Protein AF-A0A3M2QV61-F1 (afdb_monomer_lite)

Structure (mmCIF, N/CA/C/O backbone):
data_AF-A0A3M2QV61-F1
#
_entry.id   AF-A0A3M2QV61-F1
#
loop_
_atom_site.group_PDB
_atom_site.id
_atom_site.type_symbol
_atom_site.label_atom_id
_atom_site.label_alt_id
_atom_site.label_comp_id
_atom_site.label_asym_id
_atom_site.label_entity_id
_atom_site.label_seq_id
_atom_site.pdbx_PDB_ins_code
_atom_site.Cartn_x
_atom_site.Cartn_y
_atom_site.Cartn_z
_atom_site.occupancy
_atom_site.B_iso_or_equiv
_atom_site.auth_seq_id
_atom_site.auth_comp_id
_atom_site.auth_asym_id
_atom_site.auth_atom_id
_atom_site.pdbx_PDB_model_num
ATOM 1 N N . MET A 1 1 ? 3.742 6.154 -37.081 1.00 25.88 1 MET A N 1
ATOM 2 C CA . MET A 1 1 ? 2.339 5.690 -37.147 1.00 25.88 1 MET A CA 1
ATOM 3 C C . MET A 1 1 ? 2.359 4.174 -36.975 1.00 25.88 1 MET A C 1
ATOM 5 O O . MET A 1 1 ? 2.171 3.436 -37.928 1.00 25.88 1 MET A O 1
ATOM 9 N N . GLU A 1 2 ? 2.677 3.716 -35.765 1.00 21.50 2 GLU A N 1
ATOM 10 C CA . GLU A 1 2 ? 2.684 2.299 -35.387 1.00 21.50 2 GLU A CA 1
ATOM 11 C C . GLU A 1 2 ? 1.576 2.118 -34.354 1.00 21.50 2 GLU A C 1
ATOM 13 O O . GLU A 1 2 ? 1.603 2.711 -33.277 1.00 21.50 2 GLU A O 1
ATOM 18 N N . LYS A 1 3 ? 0.537 1.374 -34.736 1.00 20.25 3 LYS A N 1
ATOM 19 C CA . LYS A 1 3 ? -0.569 1.011 -33.854 1.00 20.25 3 LYS A CA 1
ATOM 20 C C . LYS A 1 3 ? -0.036 0.039 -32.800 1.00 20.25 3 LYS A C 1
ATOM 22 O O . LYS A 1 3 ? 0.156 -1.136 -33.098 1.00 20.25 3 LYS A O 1
ATOM 27 N N . MET A 1 4 ? 0.163 0.515 -31.572 1.00 21.67 4 MET A N 1
ATOM 28 C CA . MET A 1 4 ? 0.169 -0.353 -30.395 1.00 21.67 4 MET A CA 1
ATOM 29 C C . MET A 1 4 ? -1.221 -0.985 -30.297 1.00 21.67 4 MET A C 1
ATOM 31 O O . MET A 1 4 ? -2.203 -0.318 -29.979 1.00 21.67 4 MET A O 1
ATOM 35 N N . ILE A 1 5 ? -1.310 -2.267 -30.642 1.00 20.28 5 ILE A N 1
ATOM 36 C CA . ILE A 1 5 ? -2.493 -3.085 -30.402 1.00 20.28 5 ILE A CA 1
ATOM 37 C C . ILE A 1 5 ? -2.515 -3.373 -28.900 1.00 20.28 5 ILE A C 1
ATOM 39 O O . ILE A 1 5 ? -1.870 -4.296 -28.410 1.00 20.28 5 ILE A O 1
ATOM 43 N N . THR A 1 6 ? -3.236 -2.548 -28.151 1.00 24.30 6 THR A N 1
ATOM 44 C CA . THR A 1 6 ? -3.766 -2.915 -26.841 1.00 24.30 6 THR A CA 1
ATOM 45 C C . THR A 1 6 ? -4.882 -3.931 -27.071 1.00 24.30 6 THR A C 1
ATOM 47 O O . THR A 1 6 ? -6.055 -3.577 -27.170 1.00 24.30 6 THR A O 1
ATOM 50 N N . GLU A 1 7 ? -4.537 -5.218 -27.148 1.00 23.53 7 GLU A N 1
ATOM 51 C CA . GLU A 1 7 ? -5.506 -6.289 -26.894 1.00 23.53 7 GLU A CA 1
ATOM 52 C C . GLU A 1 7 ? -5.837 -6.290 -25.395 1.00 23.53 7 GLU A C 1
ATOM 54 O O . GLU A 1 7 ? -5.394 -7.106 -24.593 1.00 23.53 7 GLU A O 1
ATOM 59 N N . SER A 1 8 ? -6.646 -5.306 -25.011 1.00 31.12 8 SER A N 1
ATOM 60 C CA . SER A 1 8 ? -7.492 -5.342 -23.829 1.00 31.12 8 SER A CA 1
ATOM 61 C C . SER A 1 8 ? -8.568 -6.403 -24.081 1.00 31.12 8 SER A C 1
ATOM 63 O O . SER A 1 8 ? -9.721 -6.090 -24.382 1.00 31.12 8 SER A O 1
ATOM 65 N N . ALA A 1 9 ? -8.195 -7.679 -23.988 1.00 31.23 9 ALA A N 1
ATOM 66 C CA . ALA A 1 9 ? -9.166 -8.754 -23.895 1.00 31.23 9 ALA A CA 1
ATOM 67 C C . ALA A 1 9 ? -9.788 -8.695 -22.493 1.00 31.23 9 ALA A C 1
ATOM 69 O O . ALA A 1 9 ? -9.362 -9.382 -21.566 1.00 31.23 9 ALA A O 1
ATOM 70 N N . VAL A 1 10 ? -10.812 -7.851 -22.333 1.00 35.50 10 VAL A N 1
ATOM 71 C CA . VAL A 1 10 ? -11.826 -8.032 -21.289 1.00 35.50 10 VAL A CA 1
ATOM 72 C C . VAL A 1 10 ? -12.559 -9.318 -21.660 1.00 35.50 10 VAL A C 1
ATOM 74 O O . VAL A 1 10 ? -13.566 -9.309 -22.360 1.00 35.50 10 VAL A O 1
ATOM 77 N N . SER A 1 11 ? -11.956 -10.450 -21.310 1.00 36.09 11 SER A N 1
ATOM 78 C CA . SER A 1 11 ? -12.477 -11.759 -21.664 1.00 36.09 11 SER A CA 1
ATOM 79 C C . SER A 1 11 ? -13.635 -12.099 -20.736 1.00 36.09 11 SER A C 1
ATOM 81 O O . SER A 1 11 ? -13.452 -12.314 -19.542 1.00 36.09 11 SER A O 1
ATOM 83 N N . THR A 1 12 ? -14.832 -12.165 -21.311 1.00 32.16 12 THR A N 1
ATOM 84 C CA . THR A 1 12 ? -16.026 -12.796 -20.735 1.00 32.16 12 THR A CA 1
ATOM 85 C C . THR A 1 12 ? -16.026 -14.322 -20.932 1.00 32.16 12 THR A C 1
ATOM 87 O O . THR A 1 12 ? -17.052 -14.968 -20.728 1.00 32.16 12 THR A O 1
ATOM 90 N N . ALA A 1 13 ? -14.902 -14.925 -21.347 1.00 33.00 13 ALA A N 1
ATOM 91 C CA . ALA A 1 13 ? -14.829 -16.355 -21.640 1.00 33.00 13 ALA A CA 1
ATOM 92 C C . ALA A 1 13 ? -14.773 -17.213 -20.356 1.00 33.00 13 ALA A C 1
ATOM 94 O O . ALA A 1 13 ? -14.131 -16.816 -19.378 1.00 33.00 13 ALA A O 1
ATOM 95 N N . PRO A 1 14 ? -15.407 -18.404 -20.351 1.00 39.12 14 PRO A N 1
ATOM 96 C CA . PRO A 1 14 ? -15.456 -19.285 -19.188 1.00 39.12 14 PRO A CA 1
ATOM 97 C C . PRO A 1 14 ? -14.051 -19.700 -18.725 1.00 39.12 14 PRO A C 1
ATOM 99 O O . PRO A 1 14 ? -13.121 -19.839 -19.520 1.00 39.12 14 PRO A O 1
ATOM 102 N N . ALA A 1 15 ? -13.910 -19.940 -17.420 1.00 47.31 15 ALA A N 1
ATOM 103 C CA . ALA A 1 15 ? -12.661 -20.238 -16.707 1.00 47.31 15 ALA A CA 1
ATOM 104 C C . ALA A 1 15 ? -11.843 -21.449 -17.230 1.00 47.31 15 ALA A C 1
ATOM 106 O O . ALA A 1 15 ? -10.755 -21.711 -16.730 1.00 47.31 15 ALA A O 1
ATOM 107 N N . LEU A 1 16 ? -12.329 -22.173 -18.243 1.00 46.72 16 LEU A N 1
ATOM 108 C CA . LEU A 1 16 ? -11.758 -23.415 -18.781 1.00 46.72 16 LEU A CA 1
ATOM 109 C C . LEU A 1 16 ? -10.684 -23.224 -19.870 1.00 46.72 16 LEU A C 1
ATOM 111 O O . LEU A 1 16 ? -10.151 -24.209 -20.372 1.00 46.72 16 LEU A O 1
ATOM 115 N N . THR A 1 17 ? -10.351 -21.988 -20.252 1.00 60.00 17 THR A N 1
ATOM 116 C CA . THR A 1 17 ? -9.495 -21.729 -21.431 1.00 60.00 17 THR A CA 1
ATOM 117 C C . THR A 1 17 ? -8.019 -21.446 -21.140 1.00 60.00 17 THR A C 1
ATOM 119 O O . THR A 1 17 ? -7.253 -21.226 -22.080 1.00 60.00 17 THR A O 1
ATOM 122 N N . TRP A 1 18 ? -7.590 -21.437 -19.875 1.00 68.06 18 TRP A N 1
ATOM 123 C CA . TRP A 1 18 ? -6.264 -20.934 -19.491 1.00 68.06 18 TRP A CA 1
ATOM 124 C C . TRP A 1 18 ? -5.530 -21.896 -18.555 1.00 68.06 18 TRP A C 1
ATOM 126 O O . TRP A 1 18 ? -6.127 -22.439 -17.629 1.00 68.06 18 TRP A O 1
ATOM 136 N N . ARG A 1 19 ? -4.223 -22.082 -18.779 1.00 72.62 19 ARG A N 1
ATOM 137 C CA . ARG A 1 19 ? -3.336 -22.905 -17.940 1.00 72.62 19 ARG A CA 1
ATOM 138 C C . ARG A 1 19 ? -2.128 -22.095 -17.475 1.00 72.62 19 ARG A C 1
ATOM 140 O O . ARG A 1 19 ? -1.562 -21.328 -18.253 1.00 72.62 19 ARG A O 1
ATOM 147 N N . THR A 1 20 ? -1.696 -22.282 -16.232 1.00 68.50 20 THR A N 1
ATOM 148 C CA . THR A 1 20 ? -0.424 -21.730 -15.745 1.00 68.50 20 THR A CA 1
ATOM 149 C C . THR A 1 20 ? 0.767 -22.505 -16.326 1.00 68.50 20 THR A C 1
ATOM 151 O O . THR A 1 20 ? 0.642 -23.640 -16.796 1.00 68.50 20 THR A O 1
ATOM 154 N N . THR A 1 21 ? 1.930 -21.859 -16.353 1.00 66.31 21 THR A N 1
ATOM 155 C CA . THR A 1 21 ? 3.217 -22.458 -16.746 1.00 66.31 21 THR A CA 1
ATOM 156 C C . THR A 1 21 ? 4.205 -22.322 -15.600 1.00 66.31 21 THR A C 1
ATOM 158 O O . THR A 1 21 ? 4.003 -21.479 -14.735 1.00 66.31 21 THR A O 1
ATOM 161 N N . ASP A 1 22 ? 5.324 -23.039 -15.614 1.00 66.62 22 ASP A N 1
ATOM 162 C CA . ASP A 1 22 ? 6.356 -22.918 -14.563 1.00 66.62 22 ASP A CA 1
ATOM 163 C C . ASP A 1 22 ? 7.032 -21.531 -14.523 1.00 66.62 22 ASP A C 1
ATOM 165 O O . ASP A 1 22 ? 7.810 -21.229 -13.624 1.00 66.62 22 ASP A O 1
ATOM 169 N N . ARG A 1 23 ? 6.734 -20.668 -15.505 1.00 69.06 23 ARG A N 1
ATOM 170 C CA . ARG A 1 23 ? 7.231 -19.290 -15.615 1.00 69.06 23 ARG A CA 1
ATOM 171 C C . ARG A 1 23 ? 6.121 -18.242 -15.526 1.00 69.06 23 ARG A C 1
ATOM 173 O O . ARG A 1 23 ? 6.374 -17.091 -15.883 1.00 69.06 23 ARG A O 1
ATOM 180 N N . HIS A 1 24 ? 4.904 -18.628 -15.137 1.00 75.94 24 HIS A N 1
ATOM 181 C CA . HIS A 1 24 ? 3.821 -17.671 -14.911 1.00 75.94 24 HIS A CA 1
ATOM 182 C C . HIS A 1 24 ? 4.205 -16.695 -13.801 1.00 75.94 24 HIS A C 1
ATOM 184 O O . HIS A 1 24 ? 4.985 -17.066 -12.938 1.00 75.94 24 HIS A O 1
ATOM 190 N N . PHE A 1 25 ? 3.660 -15.482 -13.822 1.00 76.81 25 PHE A N 1
ATOM 191 C CA . PHE A 1 25 ? 3.812 -14.517 -12.734 1.00 76.81 25 PHE A CA 1
ATOM 192 C C . PHE A 1 25 ? 2.458 -13.914 -12.391 1.00 76.81 25 PHE A C 1
ATOM 194 O O . PHE A 1 25 ? 1.661 -13.638 -13.291 1.00 76.81 25 PHE A O 1
ATOM 201 N N . SER A 1 26 ? 2.192 -13.720 -11.099 1.00 82.06 26 SER A N 1
ATOM 202 C CA . SER A 1 26 ? 0.975 -13.059 -10.643 1.00 82.06 26 SER A CA 1
ATOM 203 C C . SER A 1 26 ? 1.290 -11.844 -9.781 1.00 82.06 26 SER A C 1
ATOM 205 O O . SER A 1 26 ? 2.086 -11.914 -8.847 1.00 82.06 26 SER A O 1
ATOM 207 N N . ALA A 1 27 ? 0.643 -10.724 -10.094 1.00 83.94 27 ALA A N 1
ATOM 208 C CA . ALA A 1 27 ? 0.739 -9.497 -9.319 1.00 83.94 27 ALA A CA 1
ATOM 209 C C . ALA A 1 27 ? -0.639 -8.895 -9.097 1.00 83.94 27 ALA A C 1
ATOM 211 O O . ALA A 1 27 ? -1.517 -8.933 -9.958 1.00 83.94 27 ALA A O 1
ATOM 212 N N . LYS A 1 28 ? -0.822 -8.274 -7.938 1.00 85.81 28 LYS A N 1
ATOM 213 C CA . LYS A 1 28 ? -1.969 -7.408 -7.707 1.00 85.81 28 LYS A CA 1
ATOM 214 C C . LYS A 1 28 ? -1.668 -6.029 -8.297 1.00 85.81 28 LYS A C 1
ATOM 216 O O . LYS A 1 28 ? -0.610 -5.466 -8.043 1.00 85.81 28 LYS A O 1
ATOM 221 N N . ILE A 1 29 ? -2.617 -5.473 -9.043 1.00 87.00 29 ILE A N 1
ATOM 222 C CA . ILE A 1 29 ? -2.516 -4.115 -9.583 1.00 87.00 29 ILE A CA 1
ATOM 223 C C . ILE A 1 29 ? -3.139 -3.155 -8.566 1.00 87.00 29 ILE A C 1
ATOM 225 O O . ILE A 1 29 ? -4.293 -3.334 -8.160 1.00 87.00 29 ILE A O 1
ATOM 229 N N . ALA A 1 30 ? -2.382 -2.139 -8.149 1.00 86.75 30 ALA A N 1
ATOM 230 C CA . ALA A 1 30 ? -2.899 -1.082 -7.289 1.00 86.75 30 ALA A CA 1
ATOM 231 C C . ALA A 1 30 ? -4.003 -0.301 -8.014 1.00 86.75 30 ALA A C 1
ATOM 233 O O . ALA A 1 30 ? -3.911 -0.003 -9.205 1.00 86.75 30 ALA A O 1
ATOM 234 N N . GLY A 1 31 ? -5.075 0.040 -7.304 1.00 84.56 31 GLY A N 1
ATOM 235 C CA . GLY A 1 31 ? -6.191 0.737 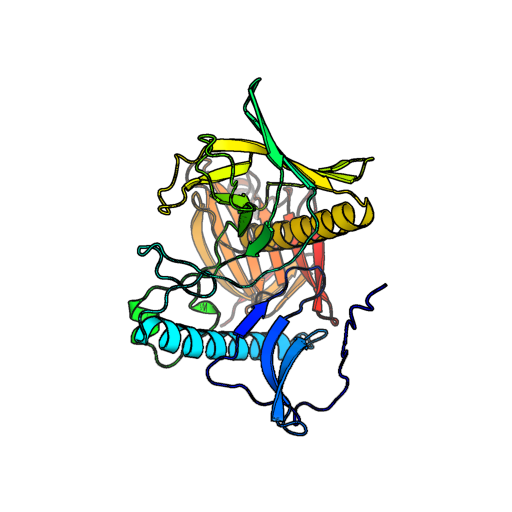-7.928 1.00 84.56 31 GLY A CA 1
ATOM 236 C C . GLY A 1 31 ? -7.435 0.784 -7.066 1.00 84.56 31 GLY A C 1
ATOM 237 O O . GLY A 1 31 ? -7.534 0.149 -6.017 1.00 84.56 31 GLY A O 1
ATOM 238 N N . LYS A 1 32 ? -8.422 1.556 -7.531 1.00 86.75 32 LYS A N 1
ATOM 239 C CA . LYS A 1 32 ? -9.730 1.625 -6.873 1.00 86.75 32 LYS A CA 1
ATOM 240 C C . LYS A 1 32 ? -10.473 0.291 -6.972 1.00 86.75 32 LYS A C 1
ATOM 242 O O . LYS A 1 32 ? -11.068 -0.135 -5.992 1.00 86.75 32 LYS A O 1
ATOM 247 N N . GLN A 1 33 ? -10.436 -0.358 -8.134 1.00 88.94 33 GLN A N 1
ATOM 248 C CA . GLN A 1 33 ? -11.024 -1.679 -8.341 1.00 88.94 33 GLN A CA 1
ATOM 249 C C . GLN A 1 33 ? -9.954 -2.760 -8.200 1.00 88.94 33 GLN A C 1
ATOM 251 O O . GLN A 1 33 ? -8.905 -2.681 -8.845 1.00 88.94 33 GLN A O 1
ATOM 256 N N . ARG A 1 34 ? -10.241 -3.793 -7.404 1.00 87.94 34 ARG A N 1
ATOM 257 C CA . ARG A 1 34 ? -9.373 -4.966 -7.267 1.00 87.94 34 ARG A CA 1
ATOM 258 C C . ARG A 1 34 ? -9.139 -5.625 -8.624 1.00 87.94 34 ARG A C 1
ATOM 260 O O . ARG A 1 34 ? -10.084 -5.995 -9.323 1.00 87.94 34 ARG A O 1
ATOM 267 N N . SER A 1 35 ? -7.863 -5.705 -8.988 1.00 88.19 35 SER A N 1
ATOM 268 C CA . SER A 1 35 ? -7.397 -6.198 -10.277 1.00 88.19 35 SER A CA 1
ATOM 269 C C . SER A 1 35 ? -6.100 -6.982 -10.091 1.00 88.19 35 SER A C 1
ATOM 271 O O . SER A 1 35 ? -5.271 -6.616 -9.254 1.00 88.19 35 SER A O 1
ATOM 273 N N . TRP A 1 36 ? -5.906 -8.026 -10.890 1.00 87.88 36 TRP A N 1
ATOM 274 C CA . TRP A 1 36 ? -4.714 -8.871 -10.843 1.00 87.88 36 TRP A CA 1
ATOM 275 C C . TRP A 1 36 ? -4.167 -9.085 -12.248 1.00 87.88 36 TRP A C 1
ATOM 277 O O . TRP A 1 36 ? -4.930 -9.291 -13.189 1.00 87.88 36 TRP A O 1
ATOM 287 N N . LEU A 1 37 ? -2.851 -9.022 -12.379 1.00 86.75 37 LEU A N 1
ATOM 288 C CA . LEU A 1 37 ? -2.100 -9.339 -13.580 1.00 86.75 37 LEU A CA 1
ATOM 289 C C . LEU A 1 37 ? -1.632 -10.790 -13.492 1.00 86.75 37 LEU A C 1
ATOM 291 O O . LEU A 1 37 ? -1.008 -11.166 -12.503 1.00 86.75 37 LEU A O 1
ATOM 295 N N . LEU A 1 38 ? -1.911 -11.575 -14.526 1.00 85.62 38 LEU A N 1
ATOM 296 C CA . LEU A 1 38 ? -1.398 -12.928 -14.710 1.00 85.62 38 LEU A CA 1
ATOM 297 C C . LEU A 1 38 ? -0.582 -12.953 -15.999 1.00 85.62 38 LEU A C 1
ATOM 299 O O . LEU A 1 38 ? -1.145 -12.919 -17.092 1.00 85.62 38 LEU A O 1
ATOM 303 N N . GLU A 1 39 ? 0.739 -12.987 -15.882 1.00 82.75 39 GLU A N 1
ATOM 304 C CA . GLU A 1 39 ? 1.651 -13.037 -17.022 1.00 82.75 39 GLU A CA 1
ATOM 305 C C . GLU A 1 39 ? 2.063 -14.469 -17.358 1.00 82.75 39 GLU A C 1
ATOM 307 O O . GLU A 1 39 ? 2.130 -15.339 -16.485 1.00 82.75 39 GLU A O 1
ATOM 312 N N . LYS A 1 40 ? 2.399 -14.698 -18.635 1.00 81.25 40 LYS A N 1
ATOM 313 C CA . LYS A 1 40 ? 2.901 -15.982 -19.161 1.00 81.25 40 LYS A CA 1
ATOM 314 C C . LYS A 1 40 ? 1.963 -17.162 -18.862 1.00 81.25 40 LYS A C 1
ATOM 316 O O . LYS A 1 40 ? 2.407 -18.301 -18.682 1.00 81.25 40 LYS A O 1
ATOM 321 N N . ILE A 1 41 ? 0.658 -16.898 -18.859 1.00 82.25 41 ILE A N 1
ATOM 322 C CA . ILE A 1 41 ? -0.368 -17.940 -18.834 1.00 82.25 41 ILE A CA 1
ATOM 323 C C . ILE A 1 41 ? -0.637 -18.421 -20.257 1.00 82.25 41 ILE A C 1
ATOM 325 O O . ILE A 1 41 ? -0.608 -17.637 -21.201 1.00 82.25 41 ILE A O 1
ATOM 329 N N . VAL A 1 42 ? -0.875 -19.713 -20.441 1.00 82.50 42 VAL A N 1
ATOM 330 C CA . VAL A 1 42 ? -1.086 -20.306 -21.763 1.00 82.50 42 VAL A CA 1
ATOM 331 C C . VAL A 1 42 ? -2.571 -20.373 -22.059 1.00 82.50 42 VAL A C 1
ATOM 333 O O . VAL A 1 42 ? -3.350 -20.933 -21.286 1.00 82.50 42 VAL A O 1
ATOM 336 N N . ASN A 1 43 ? -2.958 -19.826 -23.208 1.00 78.50 43 ASN A N 1
ATOM 337 C CA . ASN A 1 43 ? -4.266 -20.098 -23.781 1.00 78.50 43 ASN A CA 1
ATOM 338 C C . ASN A 1 43 ? -4.302 -21.557 -24.247 1.00 78.50 43 ASN A C 1
ATOM 340 O O . ASN A 1 43 ? -3.509 -21.947 -25.102 1.00 78.50 43 ASN A O 1
ATOM 344 N N . VAL A 1 44 ? -5.220 -22.359 -23.717 1.00 79.12 44 VAL A N 1
ATOM 345 C CA . VAL A 1 44 ? -5.333 -23.784 -24.061 1.00 79.12 44 VAL A CA 1
ATOM 346 C C . VAL A 1 44 ? -5.713 -23.983 -25.535 1.00 79.12 44 VAL A C 1
ATOM 348 O O . VAL A 1 44 ? -5.326 -24.980 -26.133 1.00 79.12 44 VAL A O 1
ATOM 351 N N . VAL A 1 45 ? -6.404 -23.016 -26.149 1.00 78.00 45 VAL A N 1
ATOM 352 C CA . VAL A 1 45 ? -6.801 -23.053 -27.566 1.00 78.00 45 VAL A CA 1
ATOM 353 C C . VAL A 1 45 ? -5.643 -22.675 -28.489 1.00 78.00 45 VAL A C 1
ATOM 355 O O . VAL A 1 45 ? -5.458 -23.314 -29.519 1.00 78.00 45 VAL A O 1
ATOM 358 N N . THR A 1 46 ? -4.853 -21.648 -28.153 1.00 79.69 46 THR A N 1
ATOM 359 C CA . THR A 1 46 ? -3.774 -21.172 -29.047 1.00 79.69 46 THR A CA 1
ATOM 360 C C . THR A 1 46 ? -2.398 -21.747 -28.717 1.00 79.69 46 THR A C 1
ATOM 362 O O . THR A 1 46 ? -1.475 -21.611 -29.518 1.00 79.69 46 THR A O 1
ATOM 365 N N . GLY A 1 47 ? -2.227 -22.344 -27.535 1.00 79.06 47 GLY A N 1
ATOM 366 C CA . GLY A 1 47 ? -0.948 -22.837 -27.021 1.00 79.06 47 GLY A CA 1
ATOM 367 C C . GLY A 1 47 ? 0.087 -21.741 -26.742 1.00 79.06 47 GLY A C 1
ATOM 368 O O . GLY A 1 47 ? 1.212 -22.051 -26.353 1.00 79.06 47 GLY A O 1
ATOM 369 N N . ARG A 1 48 ? -0.255 -20.459 -26.936 1.00 80.31 48 ARG A N 1
ATOM 370 C CA . ARG A 1 48 ? 0.680 -19.337 -26.790 1.00 80.31 48 ARG A CA 1
ATOM 371 C C . ARG A 1 48 ? 0.608 -18.730 -25.387 1.00 80.31 48 ARG A C 1
ATOM 373 O O . ARG A 1 48 ? -0.496 -18.594 -24.846 1.00 80.31 48 ARG A O 1
ATOM 380 N N . PRO A 1 49 ? 1.757 -18.336 -24.806 1.00 81.19 49 PRO A N 1
ATOM 381 C CA . PRO A 1 49 ? 1.773 -17.558 -23.579 1.00 81.19 49 PRO A CA 1
ATOM 382 C C . PRO A 1 49 ? 1.180 -16.171 -23.840 1.00 81.19 49 PRO A C 1
ATOM 384 O O . PRO A 1 49 ? 1.448 -15.549 -24.867 1.00 81.19 49 PRO A O 1
ATOM 387 N N . THR A 1 50 ? 0.382 -15.690 -22.898 1.00 82.06 50 THR A N 1
ATOM 388 C CA . THR A 1 50 ? -0.241 -14.371 -22.919 1.00 82.06 50 THR A CA 1
ATOM 389 C C . THR A 1 50 ? -0.265 -13.768 -21.516 1.00 82.06 50 THR A C 1
ATOM 391 O O . THR A 1 50 ? 0.076 -14.429 -20.529 1.00 82.06 50 THR A O 1
ATOM 394 N N . THR A 1 51 ? -0.682 -12.510 -21.441 1.00 83.31 51 THR A N 1
ATOM 395 C CA . THR A 1 51 ? -0.918 -11.778 -20.202 1.00 83.31 51 THR A CA 1
ATOM 396 C C . THR A 1 51 ? -2.402 -11.460 -20.089 1.00 83.31 51 THR A C 1
ATOM 398 O O . THR A 1 51 ? -3.009 -10.959 -21.033 1.00 83.31 51 THR A O 1
ATOM 401 N N . VAL A 1 52 ? -2.996 -11.745 -18.932 1.00 84.69 52 VAL A N 1
ATOM 402 C CA . VAL A 1 52 ? -4.410 -11.475 -18.656 1.00 84.69 52 VAL A CA 1
ATOM 403 C C . VAL A 1 52 ? -4.540 -10.601 -17.423 1.00 84.69 52 VAL A C 1
ATOM 405 O O . VAL A 1 52 ? -3.862 -10.806 -16.419 1.00 84.69 52 VAL A O 1
ATOM 408 N N . VAL A 1 53 ? -5.448 -9.630 -17.497 1.00 87.12 53 VAL A N 1
ATOM 409 C CA . VAL A 1 53 ? -5.848 -8.815 -16.352 1.00 87.12 53 VAL A CA 1
ATOM 410 C C . VAL A 1 53 ? -7.213 -9.289 -15.872 1.00 87.12 53 VAL A C 1
ATOM 412 O O . VAL A 1 53 ? -8.209 -9.162 -16.582 1.00 87.12 53 VAL A O 1
ATOM 415 N N . VAL A 1 54 ? -7.265 -9.818 -14.655 1.00 87.88 54 VAL A N 1
ATOM 416 C CA . VAL A 1 54 ? -8.498 -10.268 -14.004 1.00 87.88 54 VAL A CA 1
ATOM 417 C C . VAL A 1 54 ? -9.084 -9.113 -13.197 1.00 87.88 54 VAL A C 1
ATOM 419 O O . VAL A 1 54 ? -8.376 -8.490 -12.406 1.00 87.88 54 VAL A O 1
ATOM 422 N N . LYS A 1 55 ? -10.376 -8.825 -13.385 1.00 87.81 55 LYS A N 1
ATOM 423 C CA . LYS A 1 55 ? -11.139 -7.799 -12.651 1.00 87.81 55 LYS A CA 1
ATOM 424 C C . LYS A 1 55 ? -12.540 -8.307 -12.331 1.00 87.81 55 LYS A C 1
ATOM 426 O O . LYS A 1 55 ? -13.015 -9.242 -12.966 1.00 87.81 55 LYS A O 1
ATOM 431 N N . GLY A 1 56 ? -13.211 -7.658 -11.380 1.00 84.00 56 GLY A N 1
ATOM 432 C CA . GLY A 1 56 ? -14.617 -7.945 -11.074 1.00 84.00 56 GLY A CA 1
ATOM 433 C C . GLY A 1 56 ? -14.847 -9.307 -10.416 1.00 84.00 56 GLY A C 1
ATOM 434 O O . GLY A 1 56 ? -15.918 -9.882 -10.574 1.00 84.00 56 GLY A O 1
ATOM 435 N N . VAL A 1 57 ? -13.850 -9.831 -9.692 1.00 85.75 57 VAL A N 1
ATOM 436 C CA . VAL A 1 57 ? -14.015 -11.046 -8.883 1.00 85.75 57 VAL A CA 1
ATOM 437 C C . VAL A 1 57 ? -15.043 -10.759 -7.777 1.00 85.75 57 VAL A C 1
ATOM 439 O O . VAL A 1 57 ? -14.835 -9.809 -7.015 1.00 85.75 57 VAL A O 1
ATOM 442 N N . PRO A 1 58 ? -16.133 -11.543 -7.665 1.00 85.19 58 PRO A N 1
ATOM 443 C CA . PRO A 1 58 ? -17.149 -11.344 -6.634 1.00 85.19 58 PRO A CA 1
ATOM 444 C C . PRO A 1 58 ? -16.568 -11.397 -5.218 1.00 85.19 58 PRO A C 1
ATOM 446 O O . PRO A 1 58 ? -15.690 -12.212 -4.932 1.00 85.19 58 PRO A O 1
ATOM 449 N N . LEU A 1 59 ? -17.086 -10.565 -4.308 1.00 83.62 59 LEU A N 1
ATOM 450 C CA . LEU A 1 59 ? -16.548 -10.420 -2.947 1.00 83.62 59 LEU A CA 1
ATOM 451 C C . LEU A 1 59 ? -16.503 -11.746 -2.164 1.00 83.62 59 LEU A C 1
ATOM 453 O O . LEU A 1 59 ? -15.540 -12.005 -1.445 1.00 83.62 59 LEU A O 1
ATOM 457 N N . ASN A 1 60 ? -17.506 -12.611 -2.343 1.00 83.75 60 ASN A N 1
ATOM 458 C CA . ASN A 1 60 ? -17.581 -13.930 -1.703 1.00 83.75 60 ASN A CA 1
ATOM 459 C C . ASN A 1 60 ? -16.536 -14.934 -2.229 1.00 83.75 60 ASN A C 1
ATOM 461 O O . ASN A 1 60 ? -16.179 -15.864 -1.513 1.00 83.75 60 ASN A O 1
ATOM 465 N N . ALA A 1 61 ? -16.033 -14.750 -3.452 1.00 86.62 61 ALA A N 1
ATOM 466 C CA . ALA A 1 61 ? -15.000 -15.591 -4.059 1.00 86.62 61 ALA A CA 1
ATOM 467 C C . ALA A 1 61 ? -13.592 -14.974 -3.966 1.00 86.62 61 ALA A C 1
ATOM 469 O O . ALA A 1 61 ? -12.598 -15.675 -4.152 1.00 86.62 61 ALA A O 1
ATOM 470 N N . MET A 1 62 ? -13.498 -13.673 -3.672 1.00 87.25 62 MET A N 1
ATOM 471 C CA . MET A 1 62 ? -12.255 -12.903 -3.744 1.00 87.25 62 MET A CA 1
ATOM 472 C C . MET A 1 62 ? -11.166 -13.431 -2.811 1.00 87.25 62 MET A C 1
ATOM 474 O O . MET A 1 62 ? -10.028 -13.573 -3.243 1.00 87.25 62 MET A O 1
ATOM 478 N N . HIS A 1 63 ? -11.519 -13.793 -1.575 1.00 86.88 63 HIS A N 1
ATOM 479 C CA . HIS A 1 63 ? -10.549 -14.332 -0.617 1.00 86.88 63 HIS A CA 1
ATOM 480 C C . HIS A 1 63 ? -9.928 -15.638 -1.119 1.00 86.88 63 HIS A C 1
ATOM 482 O O . HIS A 1 63 ? -8.714 -15.798 -1.123 1.00 86.88 63 HIS A O 1
ATOM 488 N N . HIS A 1 64 ? -10.765 -16.563 -1.592 1.00 86.81 64 HIS A N 1
ATOM 489 C CA . HIS A 1 64 ? -10.294 -17.828 -2.147 1.00 86.81 64 HIS A CA 1
ATOM 490 C C . HIS A 1 64 ? -9.437 -17.609 -3.402 1.00 86.81 64 HIS A C 1
ATOM 492 O O . HIS A 1 64 ? -8.423 -18.274 -3.589 1.00 86.81 64 HIS A O 1
ATOM 498 N N . PHE A 1 65 ? -9.821 -16.656 -4.254 1.00 87.81 65 PHE A N 1
ATOM 499 C CA . PHE A 1 65 ? -9.041 -16.289 -5.430 1.00 87.81 65 PHE A CA 1
ATOM 500 C C . PHE A 1 65 ? -7.657 -15.729 -5.059 1.00 87.81 65 PHE A C 1
ATOM 502 O O . PHE A 1 65 ? -6.657 -16.181 -5.612 1.00 87.81 65 PHE A O 1
ATOM 509 N N . GLU A 1 66 ? -7.571 -14.800 -4.101 1.00 87.12 66 GLU A N 1
ATOM 510 C CA . GLU A 1 66 ? -6.289 -14.246 -3.641 1.00 87.12 66 GLU A CA 1
ATOM 511 C C . GLU A 1 66 ? -5.406 -15.308 -2.958 1.00 87.12 66 GLU A C 1
ATOM 513 O O . GLU A 1 66 ? -4.196 -15.315 -3.186 1.00 87.12 66 GLU A O 1
ATOM 518 N N . ASP A 1 67 ? -5.988 -16.257 -2.215 1.00 85.88 67 ASP A N 1
ATOM 519 C CA . ASP A 1 67 ? -5.255 -17.399 -1.648 1.00 85.88 67 ASP A CA 1
ATOM 520 C C . ASP A 1 67 ? -4.673 -18.321 -2.734 1.00 85.88 67 ASP A C 1
ATOM 522 O O . ASP A 1 67 ? -3.547 -18.804 -2.600 1.00 85.88 67 ASP A O 1
ATOM 526 N N . LEU A 1 68 ? -5.405 -18.567 -3.826 1.00 85.88 68 LEU A N 1
ATOM 527 C CA . LEU A 1 68 ? -4.883 -19.331 -4.965 1.00 85.88 68 LEU A CA 1
ATOM 528 C C . LEU A 1 68 ? -3.705 -18.614 -5.631 1.00 85.88 68 LEU A C 1
ATOM 530 O O . LEU A 1 68 ? -2.703 -19.255 -5.945 1.00 85.88 68 LEU A O 1
ATOM 534 N N . LEU A 1 69 ? -3.798 -17.294 -5.815 1.00 85.12 69 LEU A N 1
ATOM 535 C CA . LEU A 1 69 ? -2.692 -16.504 -6.359 1.00 85.12 69 LEU A CA 1
ATOM 536 C C . LEU A 1 69 ? -1.473 -16.520 -5.434 1.00 85.12 69 LEU A C 1
ATOM 538 O O . LEU A 1 69 ? -0.354 -16.669 -5.912 1.00 85.12 69 LEU A O 1
ATOM 542 N N . ALA A 1 70 ? -1.675 -16.443 -4.116 1.00 83.38 70 ALA A N 1
ATOM 543 C CA . ALA A 1 70 ? -0.583 -16.540 -3.151 1.00 83.38 70 ALA A CA 1
ATOM 544 C C . ALA A 1 70 ? 0.151 -17.888 -3.253 1.00 83.38 70 ALA A C 1
ATOM 546 O O . ALA A 1 70 ? 1.380 -17.908 -3.297 1.00 83.38 70 ALA A O 1
ATOM 547 N N . ARG A 1 71 ? -0.584 -19.005 -3.372 1.00 82.81 71 ARG A N 1
ATOM 548 C CA . ARG A 1 71 ? 0.005 -20.344 -3.583 1.00 82.81 71 ARG A CA 1
ATOM 549 C C . ARG A 1 71 ? 0.855 -20.398 -4.849 1.00 82.81 71 ARG A C 1
ATOM 551 O O . ARG A 1 71 ? 1.977 -20.890 -4.818 1.00 82.81 71 ARG A O 1
ATOM 558 N N . LEU A 1 72 ? 0.314 -19.879 -5.948 1.00 81.81 72 LEU A N 1
ATOM 559 C CA . LEU A 1 72 ? 0.992 -19.826 -7.239 1.00 81.81 72 LEU A CA 1
ATOM 560 C C . LEU A 1 72 ? 2.299 -19.023 -7.160 1.00 81.81 72 LEU A C 1
ATOM 562 O O . LEU A 1 72 ? 3.350 -19.520 -7.571 1.00 81.81 72 LEU A O 1
ATOM 566 N N . SER A 1 73 ? 2.255 -17.840 -6.542 1.00 82.00 73 SER A N 1
ATOM 567 C CA . SER A 1 73 ? 3.444 -17.015 -6.318 1.00 82.00 73 SER A CA 1
ATOM 568 C C . SER A 1 73 ? 4.476 -17.712 -5.425 1.00 82.00 73 SER A C 1
ATOM 570 O O . SER A 1 73 ? 5.660 -17.647 -5.725 1.00 82.00 73 SER A O 1
ATOM 572 N N . VAL A 1 74 ? 4.064 -18.442 -4.381 1.00 84.12 74 VAL A N 1
ATOM 573 C CA . VAL A 1 74 ? 4.983 -19.233 -3.534 1.00 84.12 74 VAL A CA 1
ATOM 574 C C . VAL A 1 74 ? 5.719 -20.294 -4.335 1.00 84.12 74 VAL A C 1
ATOM 576 O O . VAL A 1 74 ? 6.941 -20.398 -4.239 1.00 84.12 74 VAL A O 1
ATOM 579 N N . THR A 1 75 ? 4.991 -21.085 -5.127 1.00 82.50 75 THR A N 1
ATOM 580 C CA . THR A 1 75 ? 5.595 -22.136 -5.953 1.00 82.50 75 THR A CA 1
ATOM 581 C C . THR A 1 75 ? 6.605 -21.543 -6.928 1.00 82.50 75 THR A C 1
ATOM 583 O O . THR A 1 75 ? 7.709 -22.068 -7.064 1.00 82.50 75 THR A O 1
ATOM 586 N N . GLN A 1 76 ? 6.264 -20.420 -7.561 1.00 80.69 76 GLN A N 1
ATOM 587 C CA . GLN A 1 76 ? 7.175 -19.725 -8.460 1.00 80.69 76 GLN A CA 1
ATOM 588 C C . GLN A 1 76 ? 8.412 -19.200 -7.720 1.00 80.69 76 GLN A C 1
ATOM 590 O O . GLN A 1 76 ? 9.531 -19.442 -8.166 1.00 80.69 76 GLN A O 1
ATOM 595 N N . THR A 1 77 ? 8.235 -18.525 -6.584 1.00 81.50 77 THR A N 1
ATOM 596 C CA . THR A 1 77 ? 9.347 -17.987 -5.795 1.00 81.50 77 THR A CA 1
ATOM 597 C C . THR A 1 77 ? 10.299 -19.092 -5.343 1.00 81.50 77 THR A C 1
ATOM 599 O O . THR A 1 77 ? 11.509 -18.934 -5.472 1.00 81.50 77 THR A O 1
ATOM 602 N N . ARG A 1 78 ? 9.780 -20.249 -4.905 1.00 84.50 78 ARG A N 1
ATOM 603 C CA . ARG A 1 78 ? 10.603 -21.429 -4.582 1.00 84.50 78 ARG A CA 1
ATOM 604 C C . ARG A 1 78 ? 11.457 -21.869 -5.761 1.00 84.50 78 ARG A C 1
ATOM 606 O O . ARG A 1 78 ? 12.653 -22.069 -5.592 1.00 84.50 78 ARG A O 1
ATOM 613 N N . LEU A 1 79 ? 10.853 -21.994 -6.944 1.00 81.44 79 LEU A N 1
ATOM 614 C CA . LEU A 1 79 ? 11.578 -22.369 -8.156 1.00 81.44 79 LEU A CA 1
ATOM 615 C C . LEU A 1 79 ? 12.636 -21.325 -8.523 1.00 81.44 79 LEU A C 1
ATOM 617 O O . LEU A 1 79 ? 13.722 -21.690 -8.953 1.00 81.44 79 LEU A O 1
ATOM 621 N N . MET A 1 80 ? 12.356 -20.032 -8.360 1.00 79.00 80 MET A N 1
ATOM 622 C CA . MET A 1 80 ? 13.336 -18.986 -8.658 1.00 79.00 80 MET A CA 1
ATOM 623 C C . MET A 1 80 ? 14.539 -19.074 -7.716 1.00 79.00 80 MET A C 1
ATOM 625 O O . MET A 1 80 ? 15.674 -19.195 -8.181 1.00 79.00 80 MET A O 1
ATOM 629 N N . LEU A 1 81 ? 14.284 -19.128 -6.409 1.00 79.31 81 LEU A N 1
ATOM 630 C CA . LEU A 1 81 ? 15.332 -19.202 -5.394 1.00 79.31 81 LEU A CA 1
ATOM 631 C C . LEU A 1 81 ? 16.127 -20.514 -5.466 1.00 79.31 81 LEU A C 1
ATOM 633 O O . LEU A 1 81 ? 17.348 -20.486 -5.333 1.00 79.31 81 LEU A O 1
ATOM 637 N N . SER A 1 82 ? 15.485 -21.652 -5.761 1.00 80.00 82 SER A N 1
ATOM 638 C CA . SER A 1 82 ? 16.179 -22.945 -5.895 1.00 80.00 82 SER A CA 1
ATOM 639 C C . SER A 1 82 ? 17.166 -22.985 -7.065 1.00 80.00 82 SER A C 1
ATOM 641 O O . SER A 1 82 ? 18.070 -23.813 -7.077 1.00 80.00 82 SER A O 1
ATOM 643 N N . HIS A 1 83 ? 16.990 -22.110 -8.057 1.00 78.88 83 HIS A N 1
ATOM 644 C CA . HIS A 1 83 ? 17.897 -21.960 -9.196 1.00 78.88 83 HIS A CA 1
ATOM 645 C C . HIS A 1 83 ? 18.875 -20.786 -9.015 1.00 78.88 83 HIS A C 1
ATOM 647 O O . HIS A 1 83 ? 19.524 -20.387 -9.979 1.00 78.88 83 HIS A O 1
ATOM 653 N N . GLY A 1 84 ? 18.965 -20.209 -7.809 1.00 70.38 84 GLY A N 1
ATOM 654 C CA . GLY A 1 84 ? 19.820 -19.056 -7.522 1.00 70.38 84 GLY A CA 1
ATOM 655 C C . GLY A 1 84 ? 19.386 -17.774 -8.237 1.00 70.38 84 GLY A C 1
ATOM 656 O O . GLY A 1 84 ? 20.195 -16.869 -8.414 1.00 70.38 84 GLY A O 1
ATOM 657 N N . MET A 1 85 ? 18.131 -17.691 -8.691 1.00 68.81 85 MET A N 1
ATOM 658 C CA . MET A 1 85 ? 17.610 -16.503 -9.364 1.00 68.81 85 MET A CA 1
ATOM 659 C C . MET A 1 85 ? 17.018 -15.541 -8.332 1.00 68.81 85 MET A C 1
ATOM 661 O O . MET A 1 85 ? 15.958 -15.812 -7.767 1.00 68.81 85 MET A O 1
ATOM 665 N N . SER A 1 86 ? 17.676 -14.398 -8.144 1.00 65.81 86 SER A N 1
ATOM 666 C CA . SER A 1 86 ? 17.143 -13.241 -7.419 1.00 65.81 86 SER A CA 1
ATOM 667 C C . SER A 1 86 ? 16.647 -12.188 -8.418 1.00 65.81 86 SER A C 1
ATOM 669 O O . SER A 1 86 ? 17.297 -11.904 -9.426 1.00 65.81 86 SER A O 1
ATOM 671 N N . THR A 1 87 ? 15.438 -11.663 -8.214 1.00 66.50 87 THR A N 1
ATOM 672 C CA . THR A 1 87 ? 14.803 -10.672 -9.104 1.00 66.50 87 THR A CA 1
ATOM 673 C C . THR A 1 87 ? 13.980 -9.669 -8.291 1.00 66.50 87 THR A C 1
ATOM 675 O O . THR A 1 87 ? 13.627 -9.954 -7.150 1.00 66.50 87 THR A O 1
ATOM 678 N N . MET A 1 88 ? 13.539 -8.541 -8.873 1.00 64.12 88 MET A N 1
ATOM 679 C CA . MET A 1 88 ? 12.579 -7.680 -8.145 1.00 64.12 88 MET A CA 1
ATOM 680 C C . MET A 1 88 ? 11.273 -8.417 -7.841 1.00 64.12 88 MET A C 1
ATOM 682 O O . MET A 1 88 ? 10.579 -8.055 -6.911 1.00 64.12 88 MET A O 1
ATOM 686 N N . LEU A 1 89 ? 10.908 -9.453 -8.602 1.00 71.31 89 LEU A N 1
ATOM 687 C CA . LEU A 1 89 ? 9.667 -10.197 -8.355 1.00 71.31 89 LEU A CA 1
ATOM 688 C C . LEU A 1 89 ? 9.762 -11.072 -7.099 1.00 71.31 89 LEU A C 1
ATOM 690 O O . LEU A 1 89 ? 8.752 -11.337 -6.452 1.00 71.31 89 LEU A O 1
ATOM 694 N N . ALA A 1 90 ? 10.976 -11.521 -6.784 1.00 75.00 90 ALA A N 1
ATOM 695 C CA . ALA A 1 90 ? 11.308 -12.328 -5.626 1.00 75.00 90 ALA A CA 1
ATOM 696 C C . ALA A 1 90 ? 12.819 -12.269 -5.385 1.00 75.00 90 ALA A C 1
ATOM 698 O O . ALA A 1 90 ? 13.598 -12.690 -6.245 1.00 75.00 90 ALA A O 1
ATOM 699 N N . HIS A 1 91 ? 13.211 -11.776 -4.216 1.00 73.75 91 HIS A N 1
ATOM 700 C CA . HIS A 1 91 ? 14.595 -11.722 -3.762 1.00 73.75 91 HIS A CA 1
ATOM 701 C C . HIS A 1 91 ? 14.651 -11.980 -2.255 1.00 73.75 91 HIS A C 1
ATOM 703 O O . HIS A 1 91 ? 13.660 -11.806 -1.540 1.00 73.75 91 HIS A O 1
ATOM 709 N N . VAL A 1 92 ? 15.816 -12.412 -1.777 1.00 73.38 92 VAL A N 1
ATOM 710 C CA . VAL A 1 92 ? 16.108 -12.491 -0.343 1.00 73.38 92 VAL A CA 1
ATOM 711 C C . VAL A 1 92 ? 16.633 -11.123 0.077 1.00 73.38 92 VAL A C 1
ATOM 713 O O . VAL A 1 92 ? 17.527 -10.599 -0.578 1.00 73.38 92 VAL A O 1
ATOM 716 N N . SER A 1 93 ? 16.101 -10.535 1.152 1.00 65.69 93 SER A N 1
ATOM 717 C CA . SER A 1 93 ? 16.436 -9.155 1.553 1.00 65.69 93 SER A CA 1
ATOM 718 C C . SER A 1 93 ? 17.905 -8.930 1.947 1.00 65.69 93 SER A C 1
ATOM 720 O O . SER A 1 93 ? 18.286 -7.788 2.170 1.00 65.69 93 SER A O 1
ATOM 722 N N . ASP A 1 94 ? 18.716 -9.993 2.005 1.00 54.56 94 ASP A N 1
ATOM 723 C CA . ASP A 1 94 ? 20.158 -9.959 2.291 1.00 54.56 94 ASP A CA 1
ATOM 724 C C . ASP A 1 94 ? 21.041 -10.172 1.042 1.00 54.56 94 ASP A C 1
ATOM 726 O O . ASP A 1 94 ? 22.267 -10.176 1.152 1.00 54.56 94 ASP A O 1
ATOM 730 N N . GLN A 1 95 ? 20.455 -10.359 -0.147 1.00 40.00 95 GLN A N 1
ATOM 731 C CA . GLN A 1 95 ? 21.203 -10.494 -1.398 1.00 40.00 95 GLN A CA 1
ATOM 732 C C . GLN A 1 95 ? 20.666 -9.536 -2.459 1.00 40.00 95 GLN A C 1
ATOM 734 O O . GLN A 1 95 ? 19.630 -9.769 -3.088 1.00 40.00 95 GLN A O 1
ATOM 739 N N . ASP A 1 96 ? 21.430 -8.460 -2.655 1.00 42.00 96 ASP A N 1
ATOM 740 C CA . ASP A 1 96 ? 21.384 -7.623 -3.843 1.00 42.00 96 ASP A CA 1
ATOM 741 C C . ASP A 1 96 ? 21.550 -8.510 -5.075 1.00 42.00 96 ASP A C 1
ATOM 743 O O . ASP A 1 96 ? 22.607 -9.089 -5.291 1.00 42.00 96 ASP A O 1
ATOM 747 N N . GLU A 1 97 ? 20.487 -8.633 -5.860 1.00 37.94 97 GLU A N 1
ATOM 748 C CA . GLU A 1 97 ? 20.540 -8.580 -7.317 1.00 37.94 97 GLU A CA 1
ATOM 749 C C . GLU A 1 97 ? 19.111 -8.663 -7.849 1.00 37.94 97 GLU A C 1
ATOM 751 O O . GLU A 1 97 ? 18.319 -9.527 -7.473 1.00 37.94 97 GLU A O 1
ATOM 756 N N . SER A 1 98 ? 18.747 -7.720 -8.715 1.00 35.03 98 SER A N 1
ATOM 757 C CA . SER A 1 98 ? 17.403 -7.653 -9.265 1.00 35.03 98 SER A CA 1
ATOM 758 C C . SER A 1 98 ? 17.472 -7.247 -10.735 1.00 35.03 98 SER A C 1
ATOM 760 O O . SER A 1 98 ? 17.960 -6.170 -11.071 1.00 35.03 98 SER A O 1
ATOM 762 N N . ASN A 1 99 ? 16.923 -8.081 -11.614 1.00 30.86 99 ASN A N 1
ATOM 763 C CA . ASN A 1 99 ? 16.524 -7.673 -12.956 1.00 30.86 99 ASN A CA 1
ATOM 764 C C . ASN A 1 99 ? 15.013 -7.863 -13.088 1.00 30.86 99 ASN A C 1
ATOM 766 O O . ASN A 1 99 ? 14.474 -8.895 -12.682 1.00 30.86 99 ASN A O 1
ATOM 770 N N . ALA A 1 100 ? 14.320 -6.860 -13.631 1.00 36.75 100 ALA A N 1
ATOM 771 C CA . ALA A 1 100 ? 12.864 -6.857 -13.696 1.00 36.75 100 ALA A CA 1
ATOM 772 C C . ALA A 1 100 ? 12.293 -6.162 -14.932 1.00 36.75 100 ALA A C 1
ATOM 774 O O . ALA A 1 100 ? 12.968 -5.446 -15.673 1.00 36.75 100 ALA A O 1
ATOM 775 N N . THR A 1 101 ? 11.010 -6.445 -15.142 1.00 33.44 101 THR A N 1
ATOM 776 C CA . THR A 1 101 ? 10.257 -6.230 -16.374 1.00 33.44 101 THR A CA 1
ATOM 777 C C . THR A 1 101 ? 9.476 -4.921 -16.311 1.00 33.44 101 THR A C 1
ATOM 779 O O . THR A 1 101 ? 9.006 -4.491 -15.263 1.00 33.44 101 THR A O 1
ATOM 782 N N . VAL A 1 102 ? 9.386 -4.278 -17.469 1.00 37.12 102 VAL A N 1
ATOM 783 C CA . VAL A 1 102 ? 9.274 -2.832 -17.627 1.00 37.12 102 VAL A CA 1
ATOM 784 C C . VAL A 1 102 ? 7.825 -2.359 -17.739 1.00 37.12 102 VAL A C 1
ATOM 786 O O . VAL A 1 102 ? 7.122 -2.770 -18.659 1.00 37.12 102 VAL A O 1
ATOM 789 N N . ILE A 1 103 ? 7.437 -1.375 -16.924 1.00 41.16 103 ILE A N 1
ATOM 790 C CA . ILE A 1 103 ? 6.349 -0.454 -17.275 1.00 41.16 103 ILE A CA 1
ATOM 791 C C . ILE A 1 103 ? 6.999 0.742 -17.985 1.00 41.16 103 ILE A C 1
ATOM 793 O O . ILE A 1 103 ? 7.866 1.426 -17.444 1.00 41.16 103 ILE A O 1
ATOM 797 N N . ARG A 1 104 ? 6.674 0.942 -19.267 1.00 48.06 104 ARG A N 1
ATOM 798 C CA . ARG A 1 104 ? 7.211 2.058 -20.057 1.00 48.06 104 ARG A CA 1
ATOM 799 C C . ARG A 1 104 ? 6.255 3.232 -19.931 1.00 48.06 104 ARG A C 1
ATOM 801 O O . ARG A 1 104 ? 5.234 3.251 -20.607 1.00 48.06 104 ARG A O 1
ATOM 808 N N . GLN A 1 105 ? 6.592 4.196 -19.087 1.00 55.38 105 GLN A N 1
ATOM 809 C CA . GLN A 1 105 ? 5.976 5.519 -19.134 1.00 55.38 105 GLN A CA 1
ATOM 810 C C . GLN A 1 105 ? 7.006 6.531 -19.617 1.00 55.38 105 GLN A C 1
ATOM 812 O O . GLN A 1 105 ? 8.178 6.462 -19.238 1.00 55.38 105 GLN A O 1
ATOM 817 N N . HIS A 1 106 ? 6.572 7.421 -20.508 1.00 69.38 106 HIS A N 1
ATOM 818 C CA . HIS A 1 106 ? 7.424 8.429 -21.122 1.00 69.38 106 HIS A CA 1
ATOM 819 C C . HIS A 1 106 ? 7.605 9.597 -20.147 1.00 69.38 106 HIS A C 1
ATOM 821 O O . HIS A 1 106 ? 6.863 10.574 -20.173 1.00 69.38 106 HIS A O 1
ATOM 827 N N . VAL A 1 107 ? 8.566 9.454 -19.236 1.00 84.25 107 VAL A N 1
ATOM 828 C CA . VAL A 1 107 ? 9.033 10.550 -18.381 1.00 84.25 107 VAL A CA 1
ATOM 829 C C . VAL A 1 107 ? 10.218 11.202 -19.072 1.00 84.25 107 VAL A C 1
ATOM 831 O O . VAL A 1 107 ? 11.194 10.522 -19.388 1.00 84.25 107 VAL A O 1
ATOM 834 N N . ASP A 1 108 ? 10.131 12.505 -19.310 1.00 87.31 108 ASP A N 1
ATOM 835 C CA . ASP A 1 108 ? 11.173 13.235 -20.032 1.00 87.31 108 ASP A CA 1
ATOM 836 C C . ASP A 1 108 ? 12.372 13.481 -19.121 1.00 87.31 108 ASP A C 1
ATOM 838 O O . ASP A 1 108 ? 13.518 13.199 -19.484 1.00 87.31 108 ASP A O 1
ATOM 842 N N . SER A 1 109 ? 12.088 13.964 -17.911 1.00 91.69 109 SER A N 1
ATOM 843 C CA . SER A 1 109 ? 13.099 14.256 -16.907 1.00 91.69 109 SER A CA 1
ATOM 844 C C . SER A 1 109 ? 12.558 14.158 -15.488 1.00 91.69 109 SER A C 1
ATOM 846 O O . SER A 1 109 ? 11.351 14.222 -15.234 1.00 91.69 109 SER A O 1
ATOM 848 N N . ILE A 1 110 ? 13.477 13.982 -14.543 1.00 93.94 110 ILE A N 1
ATOM 849 C CA . ILE A 1 110 ? 13.185 13.955 -13.114 1.00 93.94 110 ILE A CA 1
ATOM 850 C C . ILE A 1 110 ? 14.100 14.951 -12.419 1.00 93.94 110 ILE A C 1
ATOM 852 O O . ILE A 1 110 ? 15.323 14.876 -12.529 1.00 93.94 110 ILE A O 1
ATOM 856 N N . LYS A 1 111 ? 13.501 15.879 -11.677 1.00 94.81 111 LYS A N 1
ATOM 857 C CA . LYS A 1 111 ? 14.212 16.842 -10.842 1.00 94.81 111 LYS A CA 1
ATOM 858 C C . LYS A 1 111 ? 14.142 16.416 -9.379 1.00 94.81 111 LYS A C 1
ATOM 860 O O . LYS A 1 111 ? 13.055 16.317 -8.820 1.00 94.81 111 LYS A O 1
ATOM 865 N N . PHE A 1 112 ? 15.299 16.248 -8.755 1.00 94.56 112 PHE A N 1
ATOM 866 C CA . PHE A 1 112 ? 15.476 16.019 -7.323 1.00 94.56 112 PHE A CA 1
ATOM 867 C C . PHE A 1 112 ? 15.891 17.330 -6.660 1.00 94.56 112 PHE A C 1
ATOM 869 O O . PHE A 1 112 ? 16.769 18.023 -7.169 1.00 94.56 112 PHE A O 1
ATOM 876 N N . THR A 1 113 ? 15.265 17.706 -5.551 1.00 94.19 113 THR A N 1
ATOM 877 C CA . THR A 1 113 ? 15.519 18.978 -4.861 1.00 94.19 113 THR A CA 1
ATOM 878 C C . THR A 1 113 ? 15.725 18.735 -3.369 1.00 94.19 113 THR A C 1
ATOM 880 O O . THR A 1 113 ? 14.883 18.135 -2.710 1.00 94.19 113 THR A O 1
ATOM 883 N N . SER A 1 114 ? 16.856 19.204 -2.842 1.00 91.75 114 SER A N 1
ATOM 884 C CA . SER A 1 114 ? 17.263 19.076 -1.441 1.00 91.75 114 SER A CA 1
ATOM 885 C C . SER A 1 114 ? 17.704 20.441 -0.920 1.00 91.75 114 SER A C 1
ATOM 887 O O . SER A 1 114 ? 18.819 20.897 -1.194 1.00 91.75 114 SER A O 1
ATOM 889 N N . GLY A 1 115 ? 16.827 21.127 -0.185 1.00 87.88 115 GLY A N 1
ATOM 890 C CA . GLY A 1 115 ? 17.060 22.516 0.213 1.00 87.88 115 GLY A CA 1
ATOM 891 C C . GLY A 1 115 ? 17.248 23.413 -1.016 1.00 87.88 115 GLY A C 1
ATOM 892 O O . GLY A 1 115 ? 16.366 23.497 -1.864 1.00 87.88 115 GLY A O 1
ATOM 893 N N . ASN A 1 116 ? 18.413 24.056 -1.131 1.00 85.31 116 ASN A N 1
ATOM 894 C CA . ASN A 1 116 ? 18.736 24.937 -2.263 1.00 85.31 116 ASN A CA 1
ATOM 895 C C . ASN A 1 116 ? 19.381 24.201 -3.450 1.00 85.31 116 ASN A C 1
ATOM 897 O O . ASN A 1 116 ? 19.497 24.768 -4.538 1.00 85.31 116 ASN A O 1
ATOM 901 N N . ALA A 1 117 ? 19.828 22.959 -3.251 1.00 88.62 117 ALA A N 1
ATOM 902 C CA . ALA A 1 117 ? 20.431 22.159 -4.305 1.00 88.62 117 ALA A CA 1
ATOM 903 C C . ALA A 1 117 ? 19.338 21.451 -5.105 1.00 88.62 117 ALA A C 1
ATOM 905 O O . ALA A 1 117 ? 18.391 20.902 -4.541 1.00 88.62 117 ALA A O 1
ATOM 906 N N . HIS A 1 118 ? 19.482 21.437 -6.425 1.00 90.38 118 HIS A N 1
ATOM 907 C CA . HIS A 1 118 ? 18.634 20.640 -7.293 1.00 90.38 118 HIS A CA 1
ATOM 908 C C . HIS A 1 118 ? 19.476 19.928 -8.340 1.00 90.38 118 HIS A C 1
ATOM 910 O O . HIS A 1 118 ? 20.484 20.455 -8.804 1.00 90.38 118 HIS A O 1
ATOM 916 N N . HIS A 1 119 ? 19.030 18.737 -8.709 1.00 89.12 119 HIS A N 1
ATOM 917 C CA . HIS A 1 119 ? 19.634 17.917 -9.741 1.00 89.12 119 HIS A CA 1
ATOM 918 C C . HIS A 1 119 ? 18.562 17.467 -10.718 1.00 89.12 119 HIS A C 1
ATOM 920 O O . HIS A 1 119 ? 17.492 17.037 -10.292 1.00 89.12 119 HIS A O 1
ATOM 926 N N . VAL A 1 120 ? 18.833 17.571 -12.014 1.00 90.56 120 VAL A N 1
ATOM 927 C CA . VAL A 1 120 ? 17.906 17.144 -13.065 1.00 90.56 120 VAL A CA 1
ATOM 928 C C . VAL A 1 120 ? 18.535 15.981 -13.809 1.00 90.56 120 VAL A C 1
ATOM 930 O O . VAL A 1 120 ? 19.685 16.053 -14.239 1.00 90.56 120 VAL A O 1
ATOM 933 N N . ARG A 1 121 ? 17.778 14.895 -13.936 1.00 89.19 121 ARG A N 1
ATOM 934 C CA . ARG A 1 121 ? 18.156 13.709 -14.693 1.00 89.19 121 ARG A CA 1
ATOM 935 C C . ARG A 1 121 ? 17.225 13.548 -15.880 1.00 89.19 121 ARG A C 1
ATOM 937 O O . ARG A 1 121 ? 16.026 13.336 -15.708 1.00 89.19 121 ARG A O 1
ATOM 944 N N . ASP A 1 122 ? 17.818 13.593 -17.063 1.00 86.12 122 ASP A N 1
ATOM 945 C CA . ASP A 1 122 ? 17.161 13.289 -18.330 1.00 86.12 122 ASP A CA 1
ATOM 946 C C . ASP A 1 122 ? 17.493 11.855 -18.767 1.00 86.12 122 ASP A C 1
ATOM 948 O O . ASP A 1 122 ? 18.327 11.167 -18.170 1.00 86.12 122 ASP A O 1
ATOM 952 N N . GLY A 1 123 ? 16.862 11.387 -19.844 1.00 85.56 123 GLY A N 1
ATOM 953 C CA . GLY A 1 123 ? 17.185 10.079 -20.418 1.00 85.56 123 GLY A CA 1
ATOM 954 C C . GLY A 1 123 ? 16.650 8.917 -19.585 1.00 85.56 123 GLY A C 1
ATOM 955 O O . GLY A 1 123 ? 17.315 7.890 -19.449 1.00 85.56 123 GLY A O 1
ATOM 956 N N . ILE A 1 124 ? 15.438 9.058 -19.049 1.00 89.00 124 ILE A N 1
ATOM 957 C CA . ILE A 1 124 ? 14.751 7.983 -18.334 1.00 89.00 124 ILE A CA 1
ATOM 958 C C . ILE A 1 124 ? 14.517 6.815 -19.302 1.00 89.00 124 ILE A C 1
ATOM 960 O O . ILE A 1 124 ? 13.955 6.973 -20.387 1.00 89.00 124 ILE A O 1
ATOM 964 N N . LYS A 1 125 ? 15.001 5.624 -18.942 1.00 86.50 125 LYS A N 1
ATOM 965 C CA . LYS A 1 125 ? 14.784 4.399 -19.721 1.00 86.50 125 LYS A CA 1
ATOM 966 C C . LYS A 1 125 ? 13.411 3.820 -19.410 1.00 86.50 125 LYS A C 1
ATOM 968 O O . LYS A 1 125 ? 12.708 3.416 -20.333 1.00 86.50 125 LYS A O 1
ATOM 973 N N . HIS A 1 126 ? 13.070 3.732 -18.126 1.00 83.75 126 HIS A N 1
ATOM 974 C CA . HIS A 1 126 ? 11.755 3.319 -17.647 1.00 83.75 126 HIS A CA 1
ATOM 975 C C . HIS A 1 126 ? 11.583 3.572 -16.143 1.00 83.75 126 HIS A C 1
ATOM 977 O O . HIS A 1 126 ? 12.566 3.806 -15.436 1.00 83.75 126 HIS A O 1
ATOM 983 N N . ILE A 1 127 ? 10.334 3.472 -15.674 1.00 88.38 127 ILE A N 1
ATOM 984 C CA . ILE A 1 127 ? 9.957 3.555 -14.260 1.00 88.38 127 ILE A CA 1
ATOM 985 C C . ILE A 1 127 ? 9.098 2.341 -13.897 1.00 88.38 127 ILE A C 1
ATOM 987 O O . ILE A 1 127 ? 8.193 1.976 -14.642 1.00 88.38 127 ILE A O 1
ATOM 991 N N . GLN A 1 128 ? 9.370 1.712 -12.758 1.00 85.19 128 GLN A N 1
ATOM 992 C CA . GLN A 1 128 ? 8.567 0.621 -12.201 1.00 85.19 128 GLN A CA 1
ATOM 993 C C . GLN A 1 128 ? 8.100 1.006 -10.803 1.00 85.19 128 GLN A C 1
ATOM 995 O O . GLN A 1 128 ? 8.874 1.568 -10.037 1.00 85.19 128 GLN A O 1
ATOM 1000 N N . MET A 1 129 ? 6.852 0.687 -10.465 1.00 87.62 129 MET A N 1
ATOM 1001 C CA . MET A 1 129 ? 6.322 0.869 -9.116 1.00 87.62 129 MET A CA 1
ATOM 1002 C C . MET A 1 129 ? 5.939 -0.493 -8.542 1.00 87.62 129 MET A C 1
ATOM 1004 O O . MET A 1 129 ? 5.144 -1.214 -9.146 1.00 87.62 129 MET A O 1
ATOM 1008 N N . LEU A 1 130 ? 6.519 -0.853 -7.402 1.00 85.50 130 LEU A N 1
ATOM 1009 C CA . LEU A 1 130 ? 6.443 -2.193 -6.828 1.00 85.50 130 LEU A CA 1
ATOM 1010 C C . LEU A 1 130 ? 6.115 -2.102 -5.339 1.00 85.50 130 LEU A C 1
ATOM 1012 O O . LEU A 1 130 ? 6.629 -1.251 -4.620 1.00 85.50 130 LEU A O 1
ATOM 1016 N N . HIS A 1 131 ? 5.237 -2.982 -4.869 1.00 87.69 131 HIS A N 1
ATOM 1017 C CA . HIS A 1 131 ? 4.906 -3.111 -3.454 1.00 87.69 131 HIS A CA 1
ATOM 1018 C C . HIS A 1 131 ? 5.021 -4.578 -3.061 1.00 87.69 131 HIS A C 1
ATOM 1020 O O . HIS A 1 131 ? 4.397 -5.441 -3.684 1.00 87.69 131 HIS A O 1
ATOM 1026 N N . TYR A 1 132 ? 5.856 -4.848 -2.063 1.00 85.50 132 TYR A N 1
ATOM 1027 C CA . TYR A 1 132 ? 6.247 -6.200 -1.703 1.00 85.50 132 TYR A CA 1
ATOM 1028 C C . TYR A 1 132 ? 5.492 -6.741 -0.501 1.00 85.50 132 TYR A C 1
ATOM 1030 O O . TYR A 1 132 ? 4.935 -6.025 0.336 1.00 85.50 132 TYR A O 1
ATOM 1038 N N . ARG A 1 133 ? 5.546 -8.064 -0.423 1.00 85.44 133 ARG A N 1
ATOM 1039 C CA . ARG A 1 133 ? 5.228 -8.842 0.759 1.00 85.44 133 ARG A CA 1
ATOM 1040 C C . ARG A 1 133 ? 6.455 -9.642 1.141 1.00 85.44 133 ARG A C 1
ATOM 1042 O O . ARG A 1 133 ? 7.141 -10.153 0.258 1.00 85.44 133 ARG A O 1
ATOM 1049 N N . SER A 1 134 ? 6.693 -9.785 2.432 1.00 85.25 134 SER A N 1
ATOM 1050 C CA . SER A 1 134 ? 7.815 -10.548 2.959 1.00 85.25 134 SER A CA 1
ATOM 1051 C C . SER A 1 134 ? 7.339 -11.794 3.696 1.00 85.25 134 SER A C 1
ATOM 1053 O O . SER A 1 134 ? 6.211 -11.886 4.187 1.00 85.25 134 SER A O 1
ATOM 1055 N N . ILE A 1 135 ? 8.215 -12.788 3.739 1.00 86.56 135 ILE A N 1
ATOM 1056 C CA . ILE A 1 135 ? 8.064 -14.003 4.528 1.00 86.56 135 ILE A CA 1
ATOM 1057 C C . ILE A 1 135 ? 9.458 -14.462 4.953 1.00 86.56 135 ILE A C 1
ATOM 1059 O O . ILE A 1 135 ? 10.435 -14.219 4.245 1.00 86.56 135 ILE A O 1
ATOM 1063 N N . LEU A 1 136 ? 9.551 -15.125 6.104 1.00 84.94 136 LEU A N 1
ATOM 1064 C CA . LEU A 1 136 ? 10.787 -15.779 6.521 1.00 84.94 136 LEU A CA 1
ATOM 1065 C C . LEU A 1 136 ? 11.164 -16.878 5.522 1.00 84.94 136 LEU A C 1
ATOM 1067 O O . LEU A 1 136 ? 10.315 -17.692 5.150 1.00 84.94 136 LEU A O 1
ATOM 1071 N N . LEU A 1 137 ? 12.435 -16.909 5.119 1.00 82.38 137 LEU A N 1
ATOM 1072 C CA . LEU A 1 137 ? 12.930 -17.859 4.123 1.00 82.38 137 LEU A CA 1
ATOM 1073 C C . LEU A 1 137 ? 12.722 -19.314 4.568 1.00 82.38 137 LEU A C 1
ATOM 1075 O O . LEU A 1 137 ? 12.223 -20.109 3.780 1.00 82.38 137 LEU A O 1
ATOM 1079 N N . ASP A 1 138 ? 12.989 -19.634 5.835 1.00 83.50 138 ASP A N 1
ATOM 1080 C CA . ASP A 1 138 ? 12.801 -20.987 6.384 1.00 83.50 138 ASP A CA 1
ATOM 1081 C C . ASP A 1 138 ? 11.354 -21.466 6.216 1.00 83.50 138 ASP A C 1
ATOM 1083 O O . ASP A 1 138 ? 11.093 -22.567 5.744 1.00 83.50 138 ASP A O 1
ATOM 1087 N N . ARG A 1 139 ? 10.383 -20.580 6.469 1.00 84.25 139 ARG A N 1
ATOM 1088 C CA . ARG A 1 139 ? 8.961 -20.886 6.260 1.00 84.25 139 ARG A CA 1
ATOM 1089 C C . ARG A 1 139 ? 8.625 -21.109 4.795 1.00 84.25 139 ARG A C 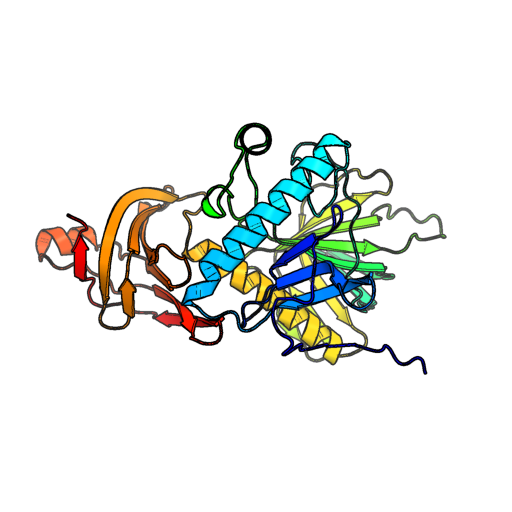1
ATOM 1091 O O . ARG A 1 139 ? 7.775 -21.933 4.473 1.00 84.25 139 ARG A O 1
ATOM 1098 N N . LEU A 1 140 ? 9.268 -20.363 3.898 1.00 83.69 140 LEU A N 1
ATOM 1099 C CA . LEU A 1 140 ? 9.116 -20.582 2.469 1.00 83.69 140 LEU A CA 1
ATOM 1100 C C . LEU A 1 140 ? 9.658 -21.954 2.059 1.00 83.69 140 LEU A C 1
ATOM 1102 O O . LEU A 1 140 ? 9.089 -22.544 1.150 1.00 83.69 140 LEU A O 1
ATOM 1106 N N . VAL A 1 141 ? 10.704 -22.477 2.692 1.00 80.12 141 VAL A N 1
ATOM 1107 C CA . VAL A 1 141 ? 11.274 -23.790 2.351 1.00 80.12 141 VAL A CA 1
ATOM 1108 C C . VAL A 1 141 ? 10.468 -24.935 2.973 1.00 80.12 141 VAL A C 1
ATOM 1110 O O . VAL A 1 141 ? 10.135 -25.884 2.264 1.00 80.12 141 VAL A O 1
ATOM 1113 N N . ASP A 1 142 ? 10.101 -24.811 4.247 1.00 82.06 142 ASP A N 1
ATOM 1114 C CA . ASP A 1 142 ? 9.575 -25.920 5.051 1.00 82.06 142 ASP A CA 1
ATOM 1115 C C . ASP A 1 142 ? 8.055 -26.118 4.922 1.00 82.06 142 ASP A C 1
ATOM 1117 O O . ASP A 1 142 ? 7.567 -27.251 4.899 1.00 82.06 142 ASP A O 1
ATOM 1121 N N . ASP A 1 143 ? 7.278 -25.032 4.828 1.00 81.75 143 ASP A N 1
ATOM 1122 C CA . ASP A 1 143 ? 5.814 -25.118 4.875 1.00 81.75 143 ASP A CA 1
ATOM 1123 C C . ASP A 1 143 ? 5.260 -25.509 3.497 1.00 81.75 143 ASP A C 1
ATOM 1125 O O . ASP A 1 143 ? 5.165 -24.662 2.617 1.00 81.75 143 ASP A O 1
ATOM 1129 N N . GLU A 1 144 ? 4.795 -26.743 3.275 1.00 74.69 144 GLU A N 1
ATOM 1130 C CA . GLU A 1 144 ? 4.225 -27.150 1.971 1.00 74.69 144 GLU A CA 1
ATOM 1131 C C . GLU A 1 144 ? 3.144 -26.169 1.472 1.00 74.69 144 GLU A C 1
ATOM 1133 O O . GLU A 1 144 ? 3.129 -25.785 0.295 1.00 74.69 144 GLU A O 1
ATOM 1138 N N . PHE A 1 145 ? 2.307 -25.683 2.397 1.00 76.25 145 PHE A N 1
ATOM 1139 C CA . PHE A 1 145 ? 1.233 -24.736 2.138 1.00 76.25 145 PHE A CA 1
ATOM 1140 C C . PHE A 1 145 ? 1.362 -23.445 2.962 1.00 76.25 145 PHE A C 1
ATOM 1142 O O . PHE A 1 145 ? 1.303 -23.461 4.189 1.00 76.25 145 PHE A O 1
ATOM 1149 N N . LEU A 1 146 ? 1.424 -22.306 2.263 1.00 81.75 146 LEU A N 1
ATOM 1150 C CA . LEU A 1 146 ? 1.453 -20.971 2.858 1.00 81.75 146 LEU A CA 1
ATOM 1151 C C . LEU A 1 146 ? 0.201 -20.169 2.459 1.00 81.75 146 LEU A C 1
ATOM 1153 O O . LEU A 1 146 ? 0.050 -19.827 1.282 1.00 81.75 146 LEU A O 1
ATOM 1157 N N . PRO A 1 147 ? -0.711 -19.856 3.402 1.00 78.06 147 PRO A N 1
ATOM 1158 C CA . PRO A 1 147 ? -1.853 -18.984 3.131 1.00 78.06 147 PRO A CA 1
ATOM 1159 C C . PRO A 1 147 ? -1.414 -17.522 2.976 1.00 78.06 147 PRO A C 1
ATOM 1161 O O . PRO A 1 147 ? -0.344 -17.135 3.450 1.00 78.06 147 PRO A O 1
ATOM 1164 N N . GLN A 1 148 ? -2.276 -16.664 2.415 1.00 77.75 148 GLN A N 1
ATOM 1165 C CA . GLN A 1 148 ? -1.978 -15.230 2.285 1.00 77.75 148 GLN A CA 1
ATOM 1166 C C . GLN A 1 148 ? -1.625 -14.569 3.632 1.00 77.75 148 GLN A C 1
ATOM 1168 O O . GLN A 1 148 ? -0.823 -13.640 3.681 1.00 77.75 148 GLN A O 1
ATOM 1173 N N . SER A 1 149 ? -2.190 -15.056 4.739 1.00 79.12 149 SER A N 1
ATOM 1174 C CA . SER A 1 149 ? -1.913 -14.543 6.085 1.00 79.12 149 SER A CA 1
ATOM 1175 C C . SER A 1 149 ? -0.508 -14.853 6.613 1.00 79.12 149 SER A C 1
ATOM 1177 O O . SER A 1 149 ? -0.158 -14.343 7.673 1.00 79.12 149 SER A O 1
ATOM 1179 N N . ALA A 1 150 ? 0.269 -15.710 5.941 1.00 83.44 150 ALA A N 1
ATOM 1180 C CA . ALA A 1 150 ? 1.653 -15.998 6.318 1.00 83.44 150 ALA A CA 1
ATOM 1181 C C . ALA A 1 150 ? 2.630 -14.885 5.910 1.00 83.44 150 ALA A C 1
ATOM 1183 O O . ALA A 1 150 ? 3.750 -14.859 6.413 1.00 83.44 150 ALA A O 1
ATOM 1184 N N . PHE A 1 151 ? 2.197 -13.994 5.018 1.00 85.00 151 PHE A N 1
ATOM 1185 C CA . PHE A 1 151 ? 2.993 -12.896 4.499 1.00 85.00 151 PHE A CA 1
ATOM 1186 C C . PHE A 1 151 ? 2.783 -11.622 5.306 1.00 85.00 151 PHE A C 1
ATOM 1188 O O . PHE A 1 151 ? 1.655 -11.270 5.666 1.00 85.00 151 PHE A O 1
ATOM 1195 N N . GLU A 1 152 ? 3.868 -10.892 5.514 1.00 86.06 152 GLU A N 1
ATOM 1196 C CA . GLU A 1 152 ? 3.829 -9.537 6.037 1.00 86.06 152 GLU A CA 1
ATOM 1197 C C . GLU A 1 152 ? 3.743 -8.548 4.872 1.00 86.06 152 GLU A C 1
ATOM 1199 O O . GLU A 1 152 ? 4.472 -8.647 3.888 1.00 86.06 152 GLU A O 1
ATOM 1204 N N . GLU A 1 153 ? 2.807 -7.604 4.956 1.00 84.06 153 GLU A N 1
ATOM 1205 C CA . GLU A 1 153 ? 2.690 -6.528 3.969 1.00 84.06 153 GLU A CA 1
ATOM 1206 C C . GLU A 1 153 ? 3.747 -5.461 4.269 1.00 84.06 153 GLU A C 1
ATOM 1208 O O . GLU A 1 153 ? 3.796 -4.944 5.394 1.00 84.06 153 GLU A O 1
ATOM 1213 N N . ASP A 1 154 ? 4.548 -5.081 3.268 1.00 85.44 154 ASP A N 1
ATOM 1214 C CA . ASP A 1 154 ? 5.473 -3.966 3.443 1.00 85.44 154 ASP A CA 1
ATOM 1215 C C . ASP A 1 154 ? 4.684 -2.659 3.646 1.00 85.44 154 ASP A C 1
ATOM 1217 O O . ASP A 1 154 ? 3.601 -2.443 3.096 1.00 85.44 154 ASP A O 1
ATOM 1221 N N . LYS A 1 155 ? 5.217 -1.771 4.482 1.00 86.56 155 LYS A N 1
ATOM 1222 C CA . LYS A 1 155 ? 4.653 -0.445 4.763 1.00 86.56 155 LYS A CA 1
ATOM 1223 C C . LYS A 1 155 ? 5.163 0.612 3.779 1.00 86.56 155 LYS A C 1
ATOM 1225 O O . LYS A 1 155 ? 4.748 1.771 3.884 1.00 86.56 155 LYS A O 1
ATOM 1230 N N . GLN A 1 156 ? 6.069 0.234 2.883 1.00 89.69 156 GLN A N 1
ATOM 1231 C CA . GLN A 1 156 ? 6.648 1.068 1.840 1.00 89.69 156 GLN A CA 1
ATOM 1232 C C . GLN A 1 156 ? 6.504 0.380 0.484 1.00 89.69 156 GLN A C 1
ATOM 1234 O O . GLN A 1 156 ? 6.482 -0.843 0.391 1.00 89.69 156 GLN A O 1
ATOM 1239 N N . ALA A 1 157 ? 6.383 1.186 -0.562 1.00 90.50 157 ALA A N 1
ATOM 1240 C CA . ALA A 1 157 ? 6.505 0.741 -1.940 1.00 90.50 157 ALA A CA 1
ATOM 1241 C C . ALA A 1 157 ? 7.760 1.365 -2.549 1.00 90.50 157 ALA A C 1
ATOM 1243 O O . ALA A 1 157 ? 8.191 2.441 -2.137 1.00 90.50 157 ALA A O 1
ATOM 1244 N N . GLU A 1 158 ? 8.322 0.709 -3.548 1.00 90.62 158 GLU A N 1
ATOM 1245 C CA . GLU A 1 158 ? 9.496 1.178 -4.264 1.00 90.62 158 GLU A CA 1
ATOM 1246 C C . GLU A 1 158 ? 9.094 1.690 -5.641 1.00 90.62 158 GLU A C 1
ATOM 1248 O O . GLU A 1 158 ? 8.377 1.021 -6.388 1.00 90.62 158 GLU A O 1
ATOM 1253 N N . VAL A 1 159 ? 9.581 2.876 -5.996 1.00 90.69 159 VAL A N 1
ATOM 1254 C CA . VAL A 1 159 ? 9.535 3.374 -7.369 1.00 90.69 159 VAL A CA 1
ATOM 1255 C C . VAL A 1 159 ? 10.952 3.369 -7.915 1.00 90.69 159 VAL A C 1
ATOM 1257 O O . VAL A 1 159 ? 11.780 4.206 -7.558 1.00 90.69 159 VAL A O 1
ATOM 1260 N N . LEU A 1 160 ? 11.230 2.385 -8.762 1.00 89.06 160 LEU A N 1
ATOM 1261 C CA . LEU A 1 160 ? 12.505 2.211 -9.435 1.00 89.06 160 LEU A CA 1
ATOM 1262 C C . LEU A 1 160 ? 12.528 3.061 -10.701 1.00 89.06 160 LEU A C 1
ATOM 1264 O O . LEU A 1 160 ? 11.709 2.885 -11.600 1.00 89.06 160 LEU A O 1
ATOM 1268 N N . VAL A 1 161 ? 13.521 3.932 -10.795 1.00 90.94 161 VAL A N 1
ATOM 1269 C CA . VAL A 1 161 ? 13.848 4.707 -11.987 1.00 90.94 161 VAL A CA 1
ATOM 1270 C C . VAL A 1 161 ? 15.155 4.173 -12.550 1.00 90.94 161 VAL A C 1
ATOM 1272 O O . VAL A 1 161 ? 16.165 4.136 -11.850 1.00 90.94 161 VAL A O 1
ATOM 1275 N N . THR A 1 162 ? 15.156 3.784 -13.822 1.00 89.25 162 THR A N 1
ATOM 1276 C CA . THR A 1 162 ? 16.375 3.379 -14.533 1.00 89.25 162 THR A CA 1
ATOM 1277 C C . THR A 1 162 ? 16.708 4.396 -15.611 1.00 89.25 162 THR A C 1
ATOM 1279 O O . THR A 1 162 ? 15.846 4.759 -16.417 1.00 89.25 162 THR A O 1
ATOM 1282 N N . TYR A 1 163 ? 17.969 4.812 -15.670 1.00 88.38 163 TYR A N 1
ATOM 1283 C CA . TYR A 1 163 ? 18.456 5.785 -16.644 1.00 88.38 163 TYR A CA 1
ATOM 1284 C C . TYR A 1 163 ? 19.087 5.091 -17.859 1.00 88.38 163 TYR A C 1
ATOM 1286 O O . TYR A 1 163 ? 19.502 3.929 -17.807 1.00 88.38 163 TYR A O 1
ATOM 1294 N N . LYS A 1 164 ? 19.131 5.783 -18.999 1.00 84.69 164 LYS A N 1
ATOM 1295 C CA . LYS A 1 164 ? 19.935 5.358 -20.150 1.00 84.69 164 LYS A CA 1
ATOM 1296 C C . LYS A 1 164 ? 21.417 5.509 -19.799 1.00 84.69 164 LYS A C 1
ATOM 1298 O O . LYS A 1 164 ? 21.801 6.456 -19.117 1.00 84.69 164 LYS A O 1
ATOM 1303 N N . LYS A 1 165 ? 22.245 4.583 -20.288 1.00 74.44 165 LYS A N 1
ATOM 1304 C CA . LYS A 1 165 ? 23.702 4.694 -20.175 1.00 74.44 165 LYS A CA 1
ATOM 1305 C C . LYS A 1 165 ? 24.137 5.968 -20.909 1.00 74.44 165 LYS A C 1
ATOM 1307 O O . LYS A 1 165 ? 23.762 6.141 -22.065 1.00 74.44 165 LYS A O 1
ATOM 1312 N N . GLN A 1 166 ? 24.845 6.867 -20.229 1.00 64.62 166 GLN A N 1
ATOM 1313 C CA . GLN A 1 166 ? 25.432 8.043 -20.872 1.00 64.62 166 GLN A CA 1
ATOM 1314 C C . GLN A 1 166 ? 26.743 7.624 -21.545 1.00 64.62 166 GLN A C 1
ATOM 1316 O O . GLN A 1 166 ? 27.609 7.049 -20.888 1.00 64.62 166 GLN A O 1
ATOM 1321 N N . ASP A 1 167 ? 26.879 7.897 -22.844 1.00 57.44 167 ASP A N 1
ATOM 1322 C CA . ASP A 1 167 ? 28.080 7.554 -23.624 1.00 57.44 167 ASP A CA 1
ATOM 1323 C C . ASP A 1 167 ? 29.247 8.537 -23.383 1.00 57.44 167 ASP A C 1
ATOM 1325 O O . ASP A 1 167 ? 30.391 8.251 -23.731 1.00 57.44 167 ASP A O 1
ATOM 1329 N N . ASP A 1 168 ? 28.992 9.665 -22.712 1.00 54.81 168 ASP A N 1
ATOM 1330 C CA . ASP A 1 168 ? 29.886 10.832 -22.722 1.00 54.81 168 ASP A CA 1
ATOM 1331 C C . ASP A 1 168 ? 30.899 10.899 -21.561 1.00 54.81 168 ASP A C 1
ATOM 1333 O O . ASP A 1 168 ? 31.477 11.955 -21.298 1.00 54.81 168 ASP A O 1
ATOM 1337 N N . GLY A 1 169 ? 31.131 9.802 -20.832 1.00 50.94 169 GLY A N 1
ATOM 1338 C CA . GLY A 1 169 ? 32.191 9.721 -19.811 1.00 50.94 169 GLY A CA 1
ATOM 1339 C C . GLY A 1 169 ? 32.089 10.733 -18.654 1.00 50.94 169 GLY A C 1
ATOM 1340 O O . GLY A 1 169 ? 33.048 10.892 -17.897 1.00 50.94 169 GLY A O 1
ATOM 1341 N N . ARG A 1 170 ? 30.953 11.431 -18.498 1.00 52.16 170 ARG A N 1
ATOM 1342 C CA . ARG A 1 170 ? 30.695 12.320 -17.360 1.00 52.16 170 ARG A CA 1
ATOM 1343 C C . ARG A 1 170 ? 30.216 11.513 -16.153 1.00 52.16 170 ARG A C 1
ATOM 1345 O O . ARG A 1 170 ? 29.267 10.740 -16.222 1.00 52.16 170 ARG A O 1
ATOM 1352 N N . THR A 1 171 ? 30.917 11.756 -15.053 1.00 49.53 171 THR A N 1
ATOM 1353 C CA . THR A 1 171 ? 30.854 11.183 -13.703 1.00 49.53 171 THR A CA 1
ATOM 1354 C C . THR A 1 171 ? 29.543 11.461 -12.974 1.00 49.53 171 THR A C 1
ATOM 1356 O O . THR A 1 171 ? 29.522 12.155 -11.958 1.00 49.53 171 THR A O 1
ATOM 1359 N N . ASP A 1 172 ? 28.428 10.957 -13.474 1.00 57.38 172 ASP A N 1
ATOM 1360 C CA . ASP A 1 172 ? 27.267 10.804 -12.611 1.00 57.38 172 ASP A CA 1
ATOM 1361 C C . ASP A 1 172 ? 26.781 9.363 -12.713 1.00 57.38 172 ASP A C 1
ATOM 1363 O O . ASP A 1 172 ? 25.742 9.074 -13.309 1.00 57.38 172 ASP A O 1
ATOM 1367 N N . ASP A 1 173 ? 27.617 8.487 -12.133 1.00 74.94 173 ASP A N 1
ATOM 1368 C CA . ASP A 1 173 ? 27.631 7.016 -12.189 1.00 74.94 173 ASP A CA 1
ATOM 1369 C C . ASP A 1 173 ? 26.304 6.341 -11.825 1.00 74.94 173 ASP A C 1
ATOM 1371 O O . ASP A 1 173 ? 26.177 5.129 -11.972 1.00 74.94 173 ASP A O 1
ATOM 1375 N N . ILE A 1 174 ? 25.322 7.094 -11.326 1.00 84.88 174 ILE A N 1
ATOM 1376 C CA . ILE A 1 174 ? 24.029 6.567 -10.902 1.00 84.88 174 ILE A CA 1
ATOM 1377 C C . ILE A 1 174 ? 23.238 6.080 -12.123 1.00 84.88 174 ILE A C 1
ATOM 1379 O O . ILE A 1 174 ? 22.740 6.876 -12.921 1.00 84.88 174 ILE A O 1
ATOM 1383 N N . VAL A 1 175 ? 23.075 4.763 -12.234 1.00 87.88 175 VAL A N 1
ATOM 1384 C CA . VAL A 1 175 ? 22.316 4.095 -13.307 1.00 87.88 175 VAL A CA 1
ATOM 1385 C C . VAL A 1 175 ? 20.871 3.803 -12.908 1.00 87.88 175 VAL A C 1
ATOM 1387 O O . VAL A 1 175 ? 20.001 3.682 -13.778 1.00 87.88 175 VAL A O 1
ATOM 1390 N N . ARG A 1 176 ? 20.590 3.745 -11.599 1.00 89.50 176 ARG A N 1
ATOM 1391 C CA . ARG A 1 176 ? 19.232 3.607 -11.064 1.00 89.50 176 ARG A CA 1
ATOM 1392 C C . ARG A 1 176 ? 19.017 4.403 -9.783 1.00 89.50 176 ARG A C 1
ATOM 1394 O O . ARG A 1 176 ? 19.938 4.646 -9.008 1.00 89.50 176 ARG A O 1
ATOM 1401 N N . THR A 1 177 ? 17.771 4.780 -9.537 1.00 91.81 177 THR A N 1
ATOM 1402 C CA . THR A 1 177 ? 17.332 5.385 -8.276 1.00 91.81 177 THR A CA 1
ATOM 1403 C C . THR A 1 177 ? 16.079 4.675 -7.792 1.00 91.81 177 THR A C 1
ATOM 1405 O O . THR A 1 177 ? 15.157 4.463 -8.574 1.00 91.81 177 THR A O 1
ATOM 1408 N N . ILE A 1 178 ? 16.039 4.324 -6.511 1.00 92.06 178 ILE A N 1
ATOM 1409 C CA . ILE A 1 178 ? 14.845 3.814 -5.837 1.00 92.06 178 ILE A CA 1
ATOM 1410 C C . ILE A 1 178 ? 14.280 4.928 -4.969 1.00 92.06 178 ILE A C 1
ATOM 1412 O O . ILE A 1 178 ? 14.982 5.480 -4.122 1.00 92.06 178 ILE A O 1
ATOM 1416 N N . LEU A 1 179 ? 13.010 5.249 -5.184 1.00 94.31 179 LEU A N 1
ATOM 1417 C CA . LEU A 1 179 ? 12.237 6.135 -4.330 1.00 94.31 179 LEU A CA 1
ATOM 1418 C C . LEU A 1 179 ? 11.382 5.283 -3.393 1.00 94.31 179 LEU A C 1
ATOM 1420 O O . LEU A 1 179 ? 10.633 4.417 -3.844 1.00 94.31 179 LEU A O 1
ATOM 1424 N N . HIS A 1 180 ? 11.457 5.563 -2.099 1.00 92.44 180 HIS A N 1
ATOM 1425 C CA . HIS A 1 180 ? 10.730 4.844 -1.057 1.00 92.44 180 HIS A CA 1
ATOM 1426 C C . HIS A 1 180 ? 9.421 5.565 -0.745 1.00 92.44 180 HIS A C 1
ATOM 1428 O O . HIS A 1 180 ? 9.381 6.551 -0.003 1.00 92.44 180 HIS A O 1
ATOM 1434 N N . VAL A 1 181 ? 8.335 5.070 -1.326 1.00 91.12 181 VAL A N 1
ATOM 1435 C CA . VAL A 1 181 ? 6.992 5.642 -1.228 1.00 91.12 181 VAL A CA 1
ATOM 1436 C C . VAL A 1 181 ? 6.295 5.156 0.032 1.00 91.12 181 VAL A C 1
ATOM 1438 O O . VAL A 1 181 ? 6.271 3.965 0.341 1.00 91.12 181 VAL A O 1
ATOM 1441 N N . ARG A 1 182 ? 5.673 6.085 0.760 1.00 93.19 182 ARG A N 1
ATOM 1442 C CA . ARG A 1 182 ? 4.862 5.803 1.950 1.00 93.19 182 ARG A CA 1
ATOM 1443 C C . ARG A 1 182 ? 3.428 6.272 1.742 1.00 93.19 182 ARG A C 1
ATOM 1445 O O . ARG A 1 182 ? 3.133 7.083 0.869 1.00 93.19 182 ARG A O 1
ATOM 1452 N N . TRP A 1 183 ? 2.521 5.819 2.606 1.00 93.31 183 TRP A N 1
ATOM 1453 C CA . TRP A 1 183 ? 1.118 6.261 2.591 1.00 93.31 183 TRP A CA 1
ATOM 1454 C C . TRP A 1 183 ? 0.953 7.790 2.722 1.00 93.31 183 TRP A C 1
ATOM 1456 O O . TRP A 1 183 ? -0.036 8.353 2.242 1.00 93.31 183 TRP A O 1
ATOM 1466 N N . ASN A 1 184 ? 1.915 8.454 3.374 1.00 93.50 184 ASN A N 1
ATOM 1467 C CA . ASN A 1 184 ? 1.964 9.896 3.608 1.00 93.50 184 ASN A CA 1
ATOM 1468 C C . ASN A 1 184 ? 2.849 10.650 2.601 1.00 93.50 184 ASN A C 1
ATOM 1470 O O . ASN A 1 184 ? 3.238 11.775 2.892 1.00 93.50 184 ASN A O 1
ATOM 1474 N N . SER A 1 185 ? 3.138 10.057 1.441 1.00 93.50 185 SER A N 1
ATOM 1475 C CA . SER A 1 185 ? 3.844 10.698 0.322 1.00 93.50 185 SER A CA 1
ATOM 1476 C C . SER A 1 185 ? 2.849 11.060 -0.798 1.00 93.50 185 SER A C 1
ATOM 1478 O O . SER A 1 185 ? 2.820 10.373 -1.823 1.00 93.50 185 SER A O 1
ATOM 1480 N N . PRO A 1 186 ? 1.953 12.052 -0.604 1.00 94.75 186 PRO A N 1
ATOM 1481 C CA . PRO A 1 186 ? 0.990 12.448 -1.629 1.00 94.75 186 PRO A CA 1
ATOM 1482 C C . PRO A 1 186 ? 1.695 13.054 -2.842 1.00 94.75 186 PRO A C 1
ATOM 1484 O O . PRO A 1 186 ? 2.672 13.789 -2.695 1.00 94.75 186 PRO A O 1
ATOM 1487 N N . ALA A 1 187 ? 1.162 12.771 -4.027 1.00 94.81 187 ALA A N 1
ATOM 1488 C CA . ALA A 1 187 ? 1.601 13.402 -5.260 1.00 94.81 187 ALA A CA 1
ATOM 1489 C C . ALA A 1 187 ? 0.687 14.580 -5.631 1.00 94.81 187 ALA A C 1
ATOM 1491 O O . ALA A 1 187 ? -0.542 14.470 -5.646 1.00 94.81 187 ALA A O 1
ATOM 1492 N N . GLU A 1 188 ? 1.293 15.710 -5.980 1.00 95.38 188 GLU A N 1
ATOM 1493 C CA . GLU A 1 188 ? 0.625 16.900 -6.500 1.00 95.38 188 GLU A CA 1
ATOM 1494 C C . GLU A 1 188 ? 0.759 16.925 -8.029 1.00 95.38 188 GLU A C 1
ATOM 1496 O O . GLU A 1 188 ? 1.865 16.978 -8.567 1.00 95.38 188 GLU A O 1
ATOM 1501 N N . PHE A 1 189 ? -0.368 16.902 -8.742 1.00 93.25 189 PHE A N 1
ATOM 1502 C CA . PHE A 1 189 ? -0.399 17.101 -10.191 1.00 93.25 189 PHE A CA 1
ATOM 1503 C C . PHE A 1 189 ? -0.444 18.599 -10.513 1.00 93.25 189 PHE A C 1
ATOM 1505 O O . PHE A 1 189 ? -1.371 19.299 -10.096 1.00 93.25 189 PHE A O 1
ATOM 1512 N N . GLN A 1 190 ? 0.538 19.098 -11.263 1.00 91.38 190 GLN A N 1
ATOM 1513 C CA . GLN A 1 190 ? 0.633 20.515 -11.609 1.00 91.38 190 GLN A CA 1
ATOM 1514 C C . GLN A 1 190 ? 0.165 20.790 -13.043 1.00 91.38 190 GLN A C 1
ATOM 1516 O O . GLN A 1 190 ? 0.322 19.982 -13.962 1.00 91.38 190 GLN A O 1
ATOM 1521 N N . ARG A 1 191 ? -0.393 21.992 -13.248 1.00 76.31 191 ARG A N 1
ATOM 1522 C CA . ARG A 1 191 ? -0.748 22.492 -14.583 1.00 76.31 191 ARG A CA 1
ATOM 1523 C C . ARG A 1 191 ? 0.544 22.692 -15.380 1.00 76.31 191 ARG A C 1
ATOM 1525 O O . ARG A 1 191 ? 1.315 23.587 -15.060 1.00 76.31 191 ARG A O 1
ATOM 1532 N N . GLY A 1 192 ? 0.773 21.850 -16.384 1.00 77.06 192 GLY A N 1
ATOM 1533 C CA . GLY A 1 192 ? 2.035 21.802 -17.134 1.00 77.06 192 GLY A CA 1
ATOM 1534 C C . GLY A 1 192 ? 2.591 20.393 -17.346 1.00 77.06 192 GLY A C 1
ATOM 1535 O O . GLY A 1 192 ? 3.652 20.254 -17.942 1.00 77.06 192 GLY A O 1
ATOM 1536 N N . GLY A 1 193 ? 1.884 19.354 -16.883 1.00 88.12 193 GLY A N 1
ATOM 1537 C CA . GLY A 1 193 ? 2.289 17.968 -17.115 1.00 88.12 193 GLY A CA 1
ATOM 1538 C C . GLY A 1 193 ? 3.429 17.522 -16.205 1.00 88.12 193 GLY A C 1
ATOM 1539 O O . GLY A 1 193 ? 4.290 16.763 -16.636 1.00 88.12 193 GLY A O 1
ATOM 1540 N N . SER A 1 194 ? 3.446 17.991 -14.955 1.00 93.31 194 SER A N 1
ATOM 1541 C CA . SER A 1 194 ? 4.398 17.535 -13.944 1.00 93.31 194 SER A CA 1
ATOM 1542 C C . SER A 1 194 ? 3.699 16.955 -12.718 1.00 93.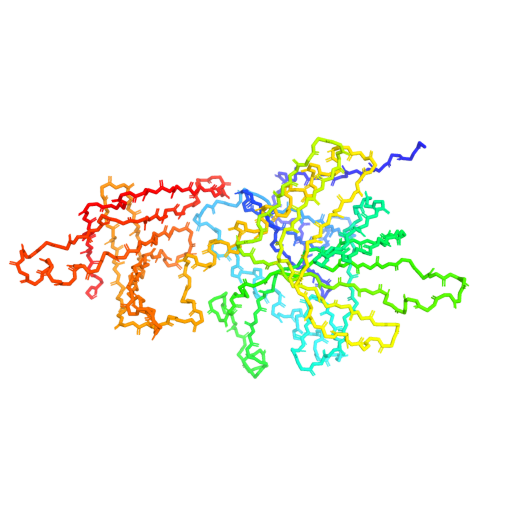31 194 SER A C 1
ATOM 1544 O O . SER A 1 194 ? 2.569 17.322 -12.375 1.00 93.31 194 SER A O 1
ATOM 1546 N N . VAL A 1 195 ? 4.383 16.021 -12.063 1.00 96.19 195 VAL A N 1
ATOM 1547 C CA . VAL A 1 195 ? 3.947 15.390 -10.816 1.00 96.19 195 VAL A CA 1
ATOM 1548 C C . VAL A 1 195 ? 5.018 15.618 -9.763 1.00 96.19 195 VAL A C 1
ATOM 1550 O O . VAL A 1 195 ? 6.173 15.258 -9.975 1.00 96.19 195 VAL A O 1
ATOM 1553 N N . VAL A 1 196 ? 4.639 16.215 -8.635 1.00 96.44 196 VAL A N 1
ATOM 1554 C CA . VAL A 1 196 ? 5.557 16.552 -7.541 1.00 96.44 196 VAL A CA 1
ATOM 1555 C C . VAL A 1 196 ? 5.239 15.726 -6.311 1.00 96.44 196 VAL A C 1
ATOM 1557 O O . VAL A 1 196 ? 4.089 15.654 -5.887 1.00 96.44 196 VAL A O 1
ATOM 1560 N N . VAL A 1 197 ? 6.268 15.143 -5.710 1.00 96.31 197 VAL A N 1
ATOM 1561 C CA . VAL A 1 197 ? 6.179 14.417 -4.446 1.00 96.31 197 VAL A CA 1
ATOM 1562 C C . VAL A 1 197 ? 7.231 14.976 -3.503 1.00 96.31 197 VAL A C 1
ATOM 1564 O O . VAL A 1 197 ? 8.395 15.097 -3.876 1.00 96.31 197 VAL A O 1
ATOM 1567 N N . LYS A 1 198 ? 6.818 15.340 -2.292 1.00 94.81 198 LYS A N 1
ATOM 1568 C CA . LYS A 1 198 ? 7.691 15.968 -1.295 1.00 94.81 198 LYS A CA 1
ATOM 1569 C C . LYS A 1 198 ? 8.198 14.953 -0.278 1.00 94.81 198 LYS A C 1
ATOM 1571 O O . LYS A 1 198 ? 7.495 13.979 -0.000 1.00 94.81 198 LYS A O 1
ATOM 1576 N N . ASP A 1 199 ? 9.371 15.224 0.293 1.00 93.69 199 ASP A N 1
ATOM 1577 C CA . ASP A 1 199 ? 9.970 14.448 1.395 1.00 93.69 199 ASP A CA 1
ATOM 1578 C C . ASP A 1 199 ? 10.037 12.931 1.104 1.00 93.69 199 ASP A C 1
ATOM 1580 O O . ASP A 1 199 ? 9.576 12.086 1.880 1.00 93.69 199 ASP A O 1
ATOM 1584 N N . VAL A 1 200 ? 10.563 12.576 -0.073 1.00 94.50 200 VAL A N 1
ATOM 1585 C CA . VAL A 1 200 ? 10.723 11.186 -0.509 1.00 94.50 200 VAL A CA 1
ATOM 1586 C C . VAL A 1 200 ? 12.152 10.729 -0.269 1.00 94.50 200 VAL A C 1
ATOM 1588 O O . VAL A 1 200 ? 13.109 11.286 -0.809 1.00 94.50 200 VAL A O 1
ATOM 1591 N N . ASN A 1 201 ? 12.289 9.644 0.489 1.00 94.81 201 ASN A N 1
ATOM 1592 C CA . ASN A 1 201 ? 13.564 8.964 0.658 1.00 94.81 201 ASN A CA 1
ATOM 1593 C C . ASN A 1 201 ? 14.004 8.344 -0.674 1.00 94.81 201 ASN A C 1
ATOM 1595 O O . ASN A 1 201 ? 13.269 7.550 -1.257 1.00 94.81 201 ASN A O 1
ATOM 1599 N N . CYS A 1 202 ? 15.212 8.666 -1.123 1.00 93.00 202 CYS A N 1
ATOM 1600 C CA . CYS A 1 202 ? 15.774 8.210 -2.387 1.00 93.00 202 CYS A CA 1
ATOM 1601 C C . CYS A 1 202 ? 17.133 7.543 -2.170 1.00 93.00 202 CYS A C 1
ATOM 1603 O O . CYS A 1 202 ? 17.987 8.090 -1.472 1.00 93.00 202 CYS A O 1
ATOM 1605 N N . THR A 1 203 ? 17.347 6.399 -2.816 1.00 92.56 203 THR A N 1
ATOM 1606 C CA . THR A 1 203 ? 18.617 5.661 -2.831 1.00 92.56 203 THR A CA 1
ATOM 1607 C C . THR A 1 203 ? 19.102 5.558 -4.275 1.00 92.56 203 THR A C 1
ATOM 1609 O O . THR A 1 203 ? 18.405 5.010 -5.127 1.00 92.56 203 THR A O 1
ATOM 1612 N N . GLY A 1 204 ? 20.272 6.121 -4.579 1.00 89.94 204 GLY A N 1
ATOM 1613 C CA . GLY A 1 204 ? 20.905 5.996 -5.897 1.00 89.94 204 GLY A CA 1
ATOM 1614 C C . GLY A 1 204 ? 21.869 4.815 -5.935 1.00 89.94 204 GLY A C 1
ATOM 1615 O O . GLY A 1 204 ? 22.528 4.558 -4.934 1.00 89.94 204 GLY A O 1
ATOM 1616 N N . PHE A 1 205 ? 21.984 4.136 -7.072 1.00 88.69 205 PHE A N 1
ATOM 1617 C CA . PHE A 1 205 ? 22.944 3.049 -7.271 1.00 88.69 205 PHE A CA 1
ATOM 1618 C C . PHE A 1 205 ? 23.786 3.299 -8.512 1.00 88.69 205 PHE A C 1
ATOM 1620 O O . PHE A 1 205 ? 23.258 3.736 -9.542 1.00 88.69 205 PHE A O 1
ATOM 1627 N N . ASP A 1 206 ? 25.083 3.032 -8.394 1.00 85.88 206 ASP A N 1
ATOM 1628 C CA . ASP A 1 206 ? 26.020 3.153 -9.503 1.00 85.88 206 ASP A CA 1
ATOM 1629 C C . ASP A 1 206 ? 25.983 1.947 -10.459 1.00 85.88 206 ASP A C 1
ATOM 1631 O O . ASP A 1 206 ? 25.247 0.984 -10.247 1.00 85.88 206 ASP A O 1
ATOM 1635 N N . SER A 1 207 ? 26.765 1.993 -11.539 1.00 83.12 207 SER A N 1
ATOM 1636 C CA . SER A 1 207 ? 26.848 0.893 -12.512 1.00 83.12 207 SER A CA 1
ATOM 1637 C C . SER A 1 207 ? 27.373 -0.427 -11.944 1.00 83.12 207 SER A C 1
ATOM 1639 O O . SER A 1 207 ? 27.225 -1.456 -12.597 1.00 83.12 207 SER A O 1
ATOM 1641 N N . ASN A 1 208 ? 28.017 -0.389 -10.777 1.00 80.38 208 ASN A N 1
ATOM 1642 C CA . ASN A 1 208 ? 28.506 -1.556 -10.052 1.00 80.38 208 ASN A CA 1
ATOM 1643 C C . ASN A 1 208 ? 27.515 -1.990 -8.959 1.00 80.38 208 ASN A C 1
ATOM 1645 O O . ASN A 1 208 ? 27.881 -2.776 -8.092 1.00 80.38 208 ASN A O 1
ATOM 1649 N N . GLU A 1 209 ? 26.289 -1.457 -8.984 1.00 77.94 209 GLU A N 1
ATOM 1650 C CA . GLU A 1 209 ? 25.227 -1.704 -8.009 1.00 77.94 209 GLU A CA 1
ATOM 1651 C C . GLU A 1 209 ? 25.555 -1.259 -6.576 1.00 77.94 209 GLU A C 1
ATOM 1653 O O . GLU A 1 209 ? 24.853 -1.614 -5.631 1.00 77.94 209 GLU A O 1
ATOM 1658 N N . ASN A 1 210 ? 26.557 -0.393 -6.389 1.00 82.94 210 ASN A N 1
ATOM 1659 C CA . ASN A 1 210 ? 26.825 0.160 -5.068 1.00 82.94 210 ASN A CA 1
ATOM 1660 C C . ASN A 1 210 ? 25.789 1.228 -4.727 1.00 82.94 210 ASN A C 1
ATOM 1662 O O . ASN A 1 210 ? 25.639 2.236 -5.430 1.00 82.94 210 ASN A O 1
ATOM 1666 N N . SER A 1 211 ? 25.109 1.030 -3.600 1.00 86.19 211 SER A N 1
ATOM 1667 C CA . SER A 1 211 ? 24.158 2.005 -3.075 1.00 86.19 211 SER A CA 1
ATOM 1668 C C . SER A 1 211 ? 24.858 3.258 -2.529 1.00 86.19 211 SER A C 1
ATOM 1670 O O . SER A 1 211 ? 25.905 3.210 -1.877 1.00 86.19 211 SER A O 1
ATOM 1672 N N . ARG A 1 212 ? 24.258 4.419 -2.787 1.00 85.44 212 ARG A N 1
ATOM 1673 C CA . ARG A 1 212 ? 24.578 5.692 -2.136 1.00 85.44 212 ARG A CA 1
ATOM 1674 C C . ARG A 1 212 ? 23.717 5.855 -0.879 1.00 85.44 212 ARG A C 1
ATOM 1676 O O . ARG A 1 212 ? 22.625 5.289 -0.820 1.00 85.44 212 ARG A O 1
ATOM 1683 N N . PRO A 1 213 ? 24.148 6.668 0.103 1.00 86.31 213 PRO A N 1
ATOM 1684 C CA . PRO A 1 213 ? 23.332 6.956 1.275 1.00 86.31 213 PRO A CA 1
ATOM 1685 C C . PRO A 1 213 ? 21.947 7.479 0.892 1.00 86.31 213 PRO A C 1
ATOM 1687 O O . PRO A 1 213 ? 21.817 8.352 0.032 1.00 86.31 213 PRO A O 1
ATOM 1690 N N . THR A 1 214 ? 20.919 6.957 1.557 1.00 88.50 214 THR A N 1
ATOM 1691 C CA . THR A 1 214 ? 19.540 7.398 1.352 1.00 88.50 214 THR A CA 1
ATOM 1692 C C . THR A 1 214 ? 19.362 8.834 1.837 1.00 88.50 214 THR A C 1
ATOM 1694 O O . THR A 1 214 ? 19.681 9.148 2.984 1.00 88.50 214 THR A O 1
ATOM 1697 N N . ILE A 1 215 ? 18.805 9.692 0.984 1.00 91.31 215 ILE A N 1
ATOM 1698 C CA . ILE A 1 215 ? 18.512 11.101 1.289 1.00 91.31 215 ILE A CA 1
ATOM 1699 C C . ILE A 1 215 ? 17.021 11.390 1.113 1.00 91.31 215 ILE A C 1
ATOM 1701 O O . ILE A 1 215 ? 16.389 10.780 0.255 1.00 91.31 215 ILE A O 1
ATOM 1705 N N . SER A 1 216 ? 16.453 12.307 1.903 1.00 93.88 216 SER A N 1
ATOM 1706 C CA . SER A 1 216 ? 15.077 12.781 1.681 1.00 93.88 216 SER A CA 1
ATOM 1707 C C . SER A 1 216 ? 15.081 14.021 0.797 1.00 93.88 216 SER A C 1
ATOM 1709 O O . SER A 1 216 ? 15.806 14.976 1.083 1.00 93.88 216 SER A O 1
ATOM 1711 N N . VAL A 1 217 ? 14.302 13.989 -0.284 1.00 94.56 217 VAL A N 1
ATOM 1712 C CA . VAL A 1 217 ? 14.259 15.044 -1.302 1.00 94.56 217 VAL A CA 1
ATOM 1713 C C . VAL A 1 217 ? 12.851 15.234 -1.854 1.00 94.56 217 VAL A C 1
ATOM 1715 O O . VAL A 1 217 ? 12.026 14.321 -1.839 1.00 94.56 217 VAL A O 1
ATOM 1718 N N . ASP A 1 218 ? 12.600 16.414 -2.410 1.00 96.06 218 ASP A N 1
ATOM 1719 C CA . ASP A 1 218 ? 11.430 16.656 -3.245 1.00 96.06 218 ASP A CA 1
ATOM 1720 C C . ASP A 1 218 ? 11.726 16.182 -4.672 1.00 96.06 218 ASP A C 1
ATOM 1722 O O . ASP A 1 218 ? 12.761 16.520 -5.253 1.00 96.06 218 ASP A O 1
ATOM 1726 N N . VAL A 1 219 ? 10.813 15.407 -5.254 1.00 96.44 219 VAL A N 1
ATOM 1727 C CA . VAL A 1 219 ? 10.946 14.835 -6.595 1.00 96.44 219 VAL A CA 1
ATOM 1728 C C . VAL A 1 219 ? 9.868 15.399 -7.508 1.00 96.44 219 VAL A C 1
ATOM 1730 O O . VAL A 1 219 ? 8.683 15.349 -7.196 1.00 96.44 219 VAL A O 1
ATOM 1733 N N . THR A 1 220 ? 10.276 15.925 -8.658 1.00 96.56 220 THR A N 1
ATOM 1734 C CA . THR A 1 220 ? 9.381 16.387 -9.722 1.00 96.56 220 THR A CA 1
ATOM 1735 C C . THR A 1 220 ? 9.602 15.550 -10.971 1.00 96.56 220 THR A C 1
ATOM 1737 O O . THR A 1 220 ? 10.685 15.582 -11.550 1.00 96.56 220 THR A O 1
ATOM 1740 N N . PHE A 1 221 ? 8.573 14.828 -11.398 1.00 95.31 221 PHE A N 1
ATOM 1741 C CA . PHE A 1 221 ? 8.535 14.108 -12.666 1.00 95.31 221 PHE A CA 1
ATOM 1742 C C . PHE A 1 221 ? 7.955 15.026 -13.739 1.00 95.31 221 PHE A C 1
ATOM 1744 O O . PHE A 1 221 ? 6.841 15.528 -13.573 1.00 95.31 221 PHE A O 1
ATOM 1751 N N . GLN A 1 222 ? 8.695 15.239 -14.823 1.00 94.69 222 GLN A N 1
ATOM 1752 C CA . GLN A 1 222 ? 8.257 16.034 -15.964 1.00 94.69 222 GLN A CA 1
ATOM 1753 C C . GLN A 1 222 ? 7.882 15.117 -17.129 1.00 94.69 222 GLN A C 1
ATOM 1755 O O . GLN A 1 222 ? 8.637 14.216 -17.497 1.00 94.69 222 GLN A O 1
ATOM 1760 N N . PHE A 1 223 ? 6.720 15.376 -17.723 1.00 92.62 223 PHE A N 1
ATOM 1761 C CA . PHE A 1 223 ? 6.196 14.620 -18.854 1.00 92.62 223 PHE A CA 1
ATOM 1762 C C . PHE A 1 223 ? 5.976 15.544 -20.050 1.00 92.62 223 PHE A C 1
ATOM 1764 O O . PHE A 1 223 ? 5.622 16.716 -19.879 1.00 92.62 223 PHE A O 1
ATOM 1771 N N . ALA A 1 224 ? 6.112 14.985 -21.253 1.00 89.19 224 ALA A N 1
ATOM 1772 C CA . ALA A 1 224 ? 5.798 15.680 -22.498 1.00 89.19 224 ALA A CA 1
ATOM 1773 C C . ALA A 1 224 ? 4.291 15.933 -22.621 1.00 89.19 224 ALA A C 1
ATOM 1775 O O . ALA A 1 224 ? 3.849 16.998 -23.053 1.00 89.19 224 ALA A O 1
ATOM 1776 N N . LEU A 1 225 ? 3.495 14.929 -22.243 1.00 89.50 225 LEU A N 1
ATOM 1777 C CA . LEU A 1 225 ? 2.045 14.944 -22.349 1.00 89.50 225 LEU A CA 1
ATOM 1778 C C . LEU A 1 225 ? 1.415 15.047 -20.960 1.00 89.50 225 LEU A C 1
ATOM 1780 O O . LEU A 1 225 ? 1.693 14.260 -20.055 1.00 89.50 225 LEU A O 1
ATOM 1784 N N . SER A 1 226 ? 0.477 15.984 -20.810 1.00 90.56 226 SER A N 1
ATOM 1785 C CA . SER A 1 226 ? -0.293 16.134 -19.571 1.00 90.56 226 SER A CA 1
ATOM 1786 C C . SER A 1 226 ? -1.125 14.888 -19.235 1.00 90.56 226 SER A C 1
ATOM 1788 O O . SER A 1 226 ? -1.455 14.681 -18.068 1.00 90.56 226 SER A O 1
ATOM 1790 N N . GLU A 1 227 ? -1.489 14.081 -20.234 1.00 90.31 227 GLU A N 1
ATOM 1791 C CA . GLU A 1 227 ? -2.238 12.834 -20.044 1.00 90.31 227 GLU A CA 1
ATOM 1792 C C . GLU A 1 227 ? -1.380 11.755 -19.373 1.00 90.31 227 GLU A C 1
ATOM 1794 O O . GLU A 1 227 ? -1.864 11.084 -18.458 1.00 90.31 227 GLU A O 1
ATOM 1799 N N . ASP A 1 228 ? -0.102 11.659 -19.752 1.00 90.06 228 ASP A N 1
ATOM 1800 C CA . ASP A 1 228 ? 0.864 10.730 -19.156 1.00 90.06 228 ASP A CA 1
ATOM 1801 C C . ASP A 1 228 ? 1.154 11.110 -17.704 1.00 90.06 228 ASP A C 1
ATOM 1803 O O . ASP A 1 228 ? 1.091 10.261 -16.815 1.00 90.06 228 ASP A O 1
ATOM 1807 N N . ALA A 1 229 ? 1.350 12.405 -17.433 1.00 91.94 229 ALA A N 1
ATOM 1808 C CA . ALA A 1 229 ? 1.475 12.917 -16.070 1.00 91.94 229 ALA A CA 1
ATOM 1809 C C . ALA A 1 229 ? 0.231 12.604 -15.221 1.00 91.94 229 ALA A C 1
ATOM 1811 O O . ALA A 1 229 ? 0.340 12.209 -14.060 1.00 91.94 229 ALA A O 1
ATOM 1812 N N . ALA A 1 230 ? -0.968 12.740 -15.798 1.00 91.50 230 ALA A N 1
ATOM 1813 C CA . ALA A 1 230 ? -2.208 12.413 -15.104 1.00 91.50 230 ALA A CA 1
ATOM 1814 C C . ALA A 1 230 ? -2.349 10.900 -14.856 1.00 91.50 230 ALA A C 1
ATOM 1816 O O . ALA A 1 230 ? -2.899 10.501 -13.830 1.00 91.50 230 ALA A O 1
ATOM 1817 N N . GLN A 1 231 ? -1.872 10.050 -15.769 1.00 90.25 231 GLN A N 1
ATOM 1818 C CA . GLN A 1 231 ? -1.848 8.599 -15.582 1.00 90.25 231 GLN A CA 1
ATOM 1819 C C . GLN A 1 231 ? -0.855 8.191 -14.488 1.00 90.25 231 GLN A C 1
ATOM 1821 O O . GLN A 1 231 ? -1.247 7.466 -13.575 1.00 90.25 231 GLN A O 1
ATOM 1826 N N . PHE A 1 232 ? 0.370 8.718 -14.519 1.00 91.38 232 PHE A N 1
ATOM 1827 C CA . PHE A 1 232 ? 1.373 8.488 -13.477 1.00 91.38 232 PHE A CA 1
ATOM 1828 C C . PHE A 1 232 ? 0.865 8.939 -12.103 1.00 91.38 232 PHE A C 1
ATOM 1830 O O . PHE A 1 232 ? 0.965 8.199 -11.127 1.00 91.38 232 PHE A O 1
ATOM 1837 N N . HIS A 1 233 ? 0.246 10.125 -12.021 1.00 93.56 233 HIS A N 1
ATOM 1838 C CA . HIS A 1 233 ? -0.370 10.627 -10.788 1.00 93.56 233 HIS A CA 1
ATOM 1839 C C . HIS A 1 233 ? -1.432 9.665 -10.240 1.00 93.56 233 HIS A C 1
ATOM 1841 O O . HIS A 1 233 ? -1.428 9.353 -9.049 1.00 93.56 233 HIS A O 1
ATOM 1847 N N . ARG A 1 234 ? -2.308 9.137 -11.106 1.00 91.81 234 ARG A N 1
ATOM 1848 C CA . ARG A 1 234 ? -3.325 8.148 -10.710 1.00 91.81 234 ARG A CA 1
ATOM 1849 C C . ARG A 1 234 ? -2.709 6.855 -10.180 1.00 91.81 234 ARG A C 1
ATOM 1851 O O . ARG A 1 234 ? -3.233 6.304 -9.213 1.00 91.81 234 ARG A O 1
ATOM 1858 N N . GLU A 1 235 ? -1.646 6.358 -10.803 1.00 91.19 235 GLU A N 1
ATOM 1859 C CA . GLU A 1 235 ? -0.954 5.134 -10.377 1.00 91.19 235 GLU A CA 1
ATOM 1860 C C . GLU A 1 235 ? -0.216 5.328 -9.050 1.00 91.19 235 GLU A C 1
ATOM 1862 O O . GLU A 1 235 ? -0.338 4.493 -8.150 1.00 91.19 235 GLU A O 1
ATOM 1867 N N . TRP A 1 236 ? 0.447 6.474 -8.879 1.00 92.75 236 TRP A N 1
ATOM 1868 C CA . TRP A 1 236 ? 1.073 6.858 -7.618 1.00 92.75 236 TRP A CA 1
ATOM 1869 C C . TRP A 1 236 ? 0.054 6.886 -6.477 1.00 92.75 236 TRP A C 1
ATOM 1871 O O . TRP A 1 236 ? 0.231 6.241 -5.442 1.00 92.75 236 TRP A O 1
ATOM 1881 N N . GLU A 1 237 ? -1.061 7.593 -6.676 1.00 93.81 237 GLU A N 1
ATOM 1882 C CA . GLU A 1 237 ? -2.120 7.703 -5.674 1.00 93.81 237 GLU A CA 1
ATOM 1883 C C . GLU A 1 237 ? -2.819 6.363 -5.410 1.00 93.81 237 GLU A C 1
ATOM 1885 O O . GLU A 1 237 ? -3.257 6.102 -4.286 1.00 93.81 237 GLU A O 1
ATOM 1890 N N . ALA A 1 238 ? -2.887 5.476 -6.407 1.00 91.75 238 ALA A N 1
ATOM 1891 C CA . ALA A 1 238 ? -3.390 4.122 -6.226 1.00 91.75 238 ALA A CA 1
ATOM 1892 C C . ALA A 1 238 ? -2.506 3.308 -5.268 1.00 91.75 238 ALA A C 1
ATOM 1894 O O . ALA A 1 238 ? -3.037 2.706 -4.331 1.00 91.75 238 ALA A O 1
ATOM 1895 N N . ILE A 1 239 ? -1.182 3.331 -5.453 1.00 92.44 239 ILE A N 1
ATOM 1896 C CA . ILE A 1 239 ? -0.224 2.658 -4.558 1.00 92.44 239 ILE A CA 1
ATOM 1897 C C . ILE A 1 239 ? -0.244 3.296 -3.173 1.00 92.44 239 ILE A C 1
ATOM 1899 O O . ILE A 1 239 ? -0.362 2.597 -2.166 1.00 92.44 239 ILE A O 1
ATOM 1903 N N . ARG A 1 240 ? -0.214 4.630 -3.100 1.00 93.75 240 ARG A N 1
ATOM 1904 C CA . ARG A 1 240 ? -0.280 5.363 -1.832 1.00 93.75 240 ARG A CA 1
ATOM 1905 C C . ARG A 1 240 ? -1.533 5.003 -1.033 1.00 93.75 240 ARG A C 1
ATOM 1907 O O . ARG A 1 240 ? -1.461 4.836 0.185 1.00 93.75 240 ARG A O 1
ATOM 1914 N N . MET A 1 241 ? -2.678 4.857 -1.700 1.00 94.25 241 MET A N 1
ATOM 1915 C CA . MET A 1 241 ? -3.924 4.443 -1.058 1.00 94.25 241 MET A CA 1
ATOM 1916 C C . MET A 1 241 ? -3.876 2.983 -0.579 1.00 94.25 241 MET A C 1
ATOM 1918 O O . MET A 1 241 ? -4.409 2.679 0.487 1.00 94.25 241 MET A O 1
ATOM 1922 N N . ASP A 1 242 ? -3.228 2.076 -1.311 1.00 92.06 242 ASP A N 1
ATOM 1923 C CA . ASP A 1 242 ? -2.995 0.702 -0.844 1.00 92.06 242 ASP A CA 1
ATOM 1924 C C . ASP A 1 242 ? -2.130 0.689 0.431 1.00 92.06 242 ASP A C 1
ATOM 1926 O O . ASP A 1 242 ? -2.525 0.078 1.430 1.00 92.06 242 ASP A O 1
ATOM 1930 N N . LEU A 1 243 ? -1.039 1.464 0.458 1.00 93.06 243 LEU A N 1
ATOM 1931 C CA . LEU A 1 243 ? -0.205 1.662 1.651 1.00 93.06 243 LEU A CA 1
ATOM 1932 C C . LEU A 1 243 ? -0.985 2.303 2.809 1.00 93.06 243 LEU A C 1
ATOM 1934 O O . LEU A 1 243 ? -0.785 1.949 3.971 1.00 93.06 243 LEU A O 1
ATOM 1938 N N . PHE A 1 244 ? -1.903 3.228 2.516 1.00 95.25 244 PHE A N 1
ATOM 1939 C CA . PHE A 1 244 ? -2.770 3.832 3.527 1.00 95.25 244 PHE A CA 1
ATOM 1940 C C . PHE A 1 244 ? -3.702 2.798 4.165 1.00 95.25 244 PHE A C 1
ATOM 1942 O O . PHE A 1 244 ? -3.827 2.752 5.388 1.00 95.25 244 PHE A O 1
ATOM 1949 N N . VAL A 1 245 ? -4.302 1.907 3.374 1.00 93.94 245 VAL A N 1
ATOM 1950 C CA . VAL A 1 245 ? -5.129 0.813 3.907 1.00 93.94 245 VAL A CA 1
ATOM 1951 C C . VAL A 1 245 ? -4.301 -0.135 4.782 1.00 93.94 245 VAL A C 1
ATOM 1953 O O . VAL A 1 245 ? -4.763 -0.522 5.856 1.00 93.94 245 VAL A O 1
ATOM 1956 N N . ILE A 1 246 ? -3.067 -0.461 4.383 1.00 92.50 246 ILE A N 1
ATOM 1957 C CA . ILE A 1 246 ? -2.130 -1.257 5.199 1.00 92.50 246 ILE A CA 1
ATOM 1958 C C . ILE A 1 246 ? -1.839 -0.547 6.527 1.00 92.50 246 ILE A C 1
ATOM 1960 O O . ILE A 1 246 ? -1.929 -1.159 7.592 1.00 92.50 246 ILE A O 1
ATOM 1964 N N . HIS A 1 247 ? -1.578 0.761 6.482 1.00 94.44 247 HIS A N 1
ATOM 1965 C CA . HIS A 1 247 ? -1.340 1.592 7.661 1.00 94.44 247 HIS A CA 1
ATOM 1966 C C . HIS A 1 247 ? -2.532 1.631 8.634 1.00 94.44 247 HIS A C 1
ATOM 1968 O O . HIS A 1 247 ? -2.339 1.690 9.851 1.00 94.44 247 HIS A O 1
ATOM 1974 N N . LEU A 1 248 ? -3.766 1.597 8.121 1.00 95.31 248 LEU A N 1
ATOM 1975 C CA . LEU A 1 248 ? -4.974 1.518 8.945 1.00 95.31 248 LEU A CA 1
ATOM 1976 C C . LEU A 1 248 ? -5.179 0.120 9.541 1.00 95.31 248 LEU A C 1
ATOM 1978 O O . LEU A 1 248 ? -5.625 -0.002 10.682 1.00 95.31 248 LEU A O 1
ATOM 1982 N N . ARG A 1 249 ? -4.860 -0.928 8.780 1.00 92.69 249 ARG A N 1
ATOM 1983 C CA . ARG A 1 249 ? -5.146 -2.321 9.134 1.00 92.69 249 ARG A CA 1
ATOM 1984 C C . ARG A 1 249 ? -4.177 -2.902 10.161 1.00 92.69 249 ARG A C 1
ATOM 1986 O O . ARG A 1 249 ? -4.611 -3.601 11.071 1.00 92.69 249 ARG A O 1
ATOM 1993 N N . TYR A 1 250 ? -2.882 -2.646 10.014 1.00 91.81 250 TYR A N 1
ATOM 1994 C CA . TYR A 1 250 ? -1.847 -3.339 10.783 1.00 91.81 250 TYR A CA 1
ATOM 1995 C C . TYR A 1 250 ? -1.235 -2.460 11.887 1.00 91.81 250 TYR A C 1
ATOM 1997 O O . TYR A 1 250 ? -1.336 -1.227 11.828 1.00 91.81 250 TYR A O 1
ATOM 2005 N N . PRO A 1 251 ? -0.590 -3.067 12.906 1.00 92.69 251 PRO A N 1
ATOM 2006 C CA . PRO A 1 251 ? 0.216 -2.329 13.873 1.00 92.69 251 PRO A CA 1
ATOM 2007 C C . PRO A 1 251 ? 1.330 -1.531 13.188 1.00 92.69 251 PRO A C 1
ATOM 2009 O O . PRO A 1 251 ? 2.033 -2.029 12.300 1.00 92.69 251 PRO A O 1
ATOM 2012 N N . ARG A 1 252 ? 1.517 -0.279 13.605 1.00 92.06 252 ARG A N 1
ATOM 2013 C CA . ARG A 1 252 ? 2.647 0.561 13.179 1.00 92.06 252 ARG A CA 1
ATOM 2014 C C . ARG A 1 252 ? 3.930 0.141 13.901 1.00 92.06 252 ARG A C 1
ATOM 2016 O O . ARG A 1 252 ? 3.893 -0.660 14.825 1.00 92.06 252 ARG A O 1
ATOM 2023 N N . LYS A 1 253 ? 5.084 0.643 13.442 1.00 89.38 253 LYS A N 1
ATOM 2024 C CA . LYS A 1 253 ? 6.392 0.299 14.046 1.00 89.38 253 LYS A CA 1
ATOM 2025 C C . LYS A 1 253 ? 6.472 0.708 15.524 1.00 89.38 253 LYS A C 1
ATOM 2027 O O . LYS A 1 253 ? 7.140 0.056 16.310 1.00 89.38 253 LYS A O 1
ATOM 2032 N N . ASP A 1 254 ? 5.771 1.775 15.876 1.00 92.88 254 ASP A N 1
ATOM 2033 C CA . ASP A 1 254 ? 5.671 2.372 17.201 1.00 92.88 254 ASP A CA 1
ATOM 2034 C C . ASP A 1 254 ? 4.393 1.955 17.944 1.00 92.88 254 ASP A C 1
ATOM 2036 O O . ASP A 1 254 ? 3.993 2.622 18.891 1.00 92.88 254 ASP A O 1
ATOM 2040 N N . GLU A 1 255 ? 3.713 0.884 17.527 1.00 95.69 255 GLU A N 1
ATOM 2041 C CA . GLU A 1 255 ? 2.505 0.387 18.186 1.00 95.69 255 GLU A CA 1
ATOM 2042 C C . GLU A 1 255 ? 2.687 -1.047 18.687 1.00 95.69 255 GLU A C 1
ATOM 2044 O O . GLU A 1 255 ? 3.223 -1.912 18.002 1.00 95.69 255 GLU A O 1
ATOM 2049 N N . SER A 1 256 ? 2.162 -1.308 19.882 1.00 95.44 256 SER A N 1
ATOM 2050 C CA . SER A 1 256 ? 2.081 -2.639 20.479 1.00 95.44 256 SER A CA 1
ATOM 2051 C C . SER A 1 256 ? 0.626 -3.087 20.588 1.00 95.44 256 SER A C 1
ATOM 2053 O O . SER A 1 256 ? -0.269 -2.287 20.875 1.00 95.44 256 SER A O 1
ATOM 2055 N N . VAL A 1 257 ? 0.375 -4.375 20.360 1.00 96.38 257 VAL A N 1
ATOM 2056 C CA . VAL A 1 257 ? -0.952 -4.966 20.560 1.00 96.38 257 VAL A CA 1
ATOM 2057 C C . VAL A 1 257 ? -1.197 -5.111 22.060 1.00 96.38 257 VAL A C 1
ATOM 2059 O O . VAL A 1 257 ? -0.430 -5.773 22.753 1.00 96.38 257 VAL A O 1
ATOM 2062 N N . ARG A 1 258 ? -2.266 -4.492 22.570 1.00 95.19 258 ARG A N 1
ATOM 2063 C CA . ARG A 1 258 ? -2.663 -4.582 23.987 1.00 95.19 258 ARG A CA 1
ATOM 2064 C C . ARG A 1 258 ? -3.805 -5.543 24.230 1.00 95.19 258 ARG A C 1
ATOM 2066 O O . ARG A 1 258 ? -3.891 -6.140 25.294 1.00 95.19 258 ARG A O 1
ATOM 2073 N N . PHE A 1 259 ? -4.681 -5.675 23.249 1.00 92.81 259 PHE A N 1
ATOM 2074 C CA . PHE A 1 259 ? -5.835 -6.547 23.334 1.00 92.81 259 PHE A CA 1
ATOM 2075 C C . PHE A 1 259 ? -6.230 -6.987 21.932 1.00 92.81 259 PHE A C 1
ATOM 2077 O O . PHE A 1 259 ? -6.151 -6.200 20.985 1.00 92.81 259 PHE A O 1
ATOM 2084 N N . LYS A 1 260 ? -6.652 -8.242 21.804 1.00 94.44 260 LYS A N 1
ATOM 2085 C CA . LYS A 1 260 ? -7.179 -8.803 20.566 1.00 94.44 260 LYS A CA 1
ATOM 2086 C C . LYS A 1 260 ? -8.292 -9.783 20.909 1.00 94.44 260 LYS A C 1
ATOM 2088 O O . LYS A 1 260 ? -8.086 -10.669 21.730 1.00 94.44 260 LYS A O 1
ATOM 2093 N N . VAL A 1 261 ? -9.445 -9.630 20.270 1.00 93.62 261 VAL A N 1
ATOM 2094 C CA . VAL A 1 261 ? -10.596 -10.524 20.431 1.00 93.62 261 VAL A CA 1
ATOM 2095 C C . VAL A 1 261 ? -11.242 -10.795 19.081 1.00 93.62 261 VAL A C 1
ATOM 2097 O O . VAL A 1 261 ? -11.196 -9.959 18.177 1.00 93.62 261 VAL A O 1
ATOM 2100 N N . GLN A 1 262 ? -11.828 -11.979 18.947 1.00 93.56 262 GLN A N 1
ATOM 2101 C CA . GLN A 1 262 ? -12.645 -12.349 17.801 1.00 93.56 262 GLN A CA 1
ATOM 2102 C C . GLN A 1 262 ? -14.117 -12.130 18.130 1.00 93.56 262 GLN A C 1
ATOM 2104 O O . GLN A 1 262 ? -14.598 -12.531 19.188 1.00 93.56 262 GLN A O 1
ATOM 2109 N N . ALA A 1 263 ? -14.825 -11.498 17.206 1.00 93.06 263 ALA A N 1
ATOM 2110 C CA . ALA A 1 263 ? -16.241 -11.218 17.307 1.00 93.06 263 ALA A CA 1
ATOM 2111 C C . ALA A 1 263 ? -16.950 -11.744 16.061 1.00 93.06 263 ALA A C 1
ATOM 2113 O O . ALA A 1 263 ? -16.488 -11.527 14.942 1.00 93.06 263 ALA A O 1
ATOM 2114 N N . GLN A 1 264 ? -18.089 -12.401 16.251 1.00 92.81 264 GLN A N 1
ATOM 2115 C CA . GLN A 1 264 ? -18.907 -12.886 15.143 1.00 92.81 264 GLN A CA 1
ATOM 2116 C C . GLN A 1 264 ? -19.527 -11.715 14.378 1.00 92.81 264 GLN A C 1
ATOM 2118 O O . GLN A 1 264 ? -19.548 -11.698 13.152 1.00 92.81 264 GLN A O 1
ATOM 2123 N N . ASN A 1 265 ? -20.001 -10.702 15.103 1.00 92.50 265 ASN A N 1
ATOM 2124 C CA . ASN A 1 265 ? -20.512 -9.470 14.520 1.00 92.50 265 ASN A CA 1
ATOM 2125 C C .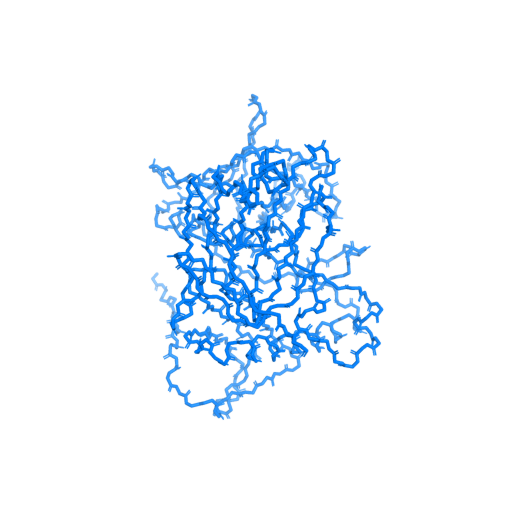 ASN A 1 265 ? -20.025 -8.275 15.324 1.00 92.50 265 ASN A C 1
ATOM 2127 O O . ASN A 1 265 ? -20.095 -8.290 16.553 1.00 92.50 265 ASN A O 1
ATOM 2131 N N . VAL A 1 266 ? -19.602 -7.231 14.619 1.00 93.75 266 VAL A N 1
ATOM 2132 C CA . VAL A 1 266 ? -19.327 -5.904 15.168 1.00 93.75 266 VAL A CA 1
ATOM 2133 C C . VAL A 1 266 ? -20.238 -4.905 14.483 1.00 93.75 266 VAL A C 1
ATOM 2135 O O . VAL A 1 266 ? -20.316 -4.870 13.257 1.00 93.75 266 VAL A O 1
ATOM 2138 N N . HIS A 1 267 ? -20.913 -4.093 15.281 1.00 92.75 267 HIS A N 1
ATOM 2139 C CA . HIS A 1 267 ? -21.855 -3.087 14.835 1.00 92.75 267 HIS A CA 1
ATOM 2140 C C . HIS A 1 267 ? -21.496 -1.722 15.424 1.00 92.75 267 HIS A C 1
ATOM 2142 O O . HIS A 1 267 ? -21.226 -1.584 16.621 1.00 92.75 267 HIS A O 1
ATOM 2148 N N . THR A 1 268 ? -21.516 -0.716 14.563 1.00 90.31 268 THR A N 1
ATOM 2149 C CA . THR A 1 268 ? -21.552 0.705 14.916 1.00 90.31 268 THR A CA 1
ATOM 2150 C C . THR A 1 268 ? -22.765 1.326 14.235 1.00 90.31 268 THR A C 1
ATOM 2152 O O . THR A 1 268 ? -23.367 0.702 13.362 1.00 90.31 268 THR A O 1
ATOM 2155 N N . GLU A 1 269 ? -23.079 2.592 14.515 1.00 87.62 269 GLU A N 1
ATOM 2156 C CA . GLU A 1 269 ? -24.169 3.276 13.807 1.00 87.62 269 GLU A CA 1
ATOM 2157 C C . GLU A 1 269 ? -23.949 3.435 12.288 1.00 87.62 269 GLU A C 1
ATOM 2159 O O . GLU A 1 269 ? -24.820 3.954 11.592 1.00 87.62 269 GLU A O 1
ATOM 2164 N N . ARG A 1 270 ? -22.779 3.041 11.765 1.00 83.06 270 ARG A N 1
ATOM 2165 C CA . ARG A 1 270 ? -22.409 3.212 10.353 1.00 83.06 270 ARG A CA 1
ATOM 2166 C C . ARG A 1 270 ? -22.071 1.920 9.633 1.00 83.06 270 ARG A C 1
ATOM 2168 O O . ARG A 1 270 ? -22.230 1.865 8.418 1.00 83.06 270 ARG A O 1
ATOM 2175 N N . VAL A 1 271 ? -21.554 0.920 10.345 1.00 88.62 271 VAL A N 1
ATOM 2176 C CA . VAL A 1 271 ? -20.951 -0.263 9.725 1.00 88.62 271 VAL A CA 1
ATOM 2177 C C . VAL A 1 271 ? -21.297 -1.512 10.518 1.00 88.62 271 VAL A C 1
ATOM 2179 O O . VAL A 1 271 ? -21.236 -1.523 11.747 1.00 88.62 271 VAL A O 1
ATOM 2182 N N . GLN A 1 272 ? -21.580 -2.586 9.786 1.00 91.31 272 GLN A N 1
ATOM 2183 C CA . GLN A 1 272 ? -21.599 -3.943 10.306 1.00 91.31 272 GLN A CA 1
ATOM 2184 C C . GLN A 1 272 ? -20.445 -4.735 9.687 1.00 91.31 272 GLN A C 1
ATOM 2186 O O . GLN A 1 272 ? -20.293 -4.774 8.467 1.00 91.31 272 GLN A O 1
ATOM 2191 N N . ILE A 1 273 ? -19.623 -5.355 10.532 1.00 93.44 273 ILE A N 1
ATOM 2192 C CA . ILE A 1 273 ? -18.516 -6.219 10.118 1.00 93.44 273 ILE A CA 1
ATOM 2193 C C . ILE A 1 273 ? -18.738 -7.599 10.733 1.00 93.44 273 ILE A C 1
ATOM 2195 O O . ILE A 1 273 ? -18.726 -7.739 11.956 1.00 93.44 273 ILE A O 1
ATOM 2199 N N . CYS A 1 274 ? -18.926 -8.604 9.882 1.00 91.69 274 CYS A N 1
ATOM 2200 C CA . CYS A 1 274 ? -19.031 -10.003 10.290 1.00 91.69 274 CYS A CA 1
ATOM 2201 C C . CYS A 1 274 ? -17.639 -10.649 10.388 1.00 91.69 274 CYS A C 1
ATOM 2203 O O . CYS A 1 274 ? -16.705 -10.223 9.699 1.00 91.69 274 CYS A O 1
ATOM 2205 N N . ASP A 1 275 ? -17.518 -11.670 11.237 1.00 92.44 275 ASP A N 1
ATOM 2206 C CA . ASP A 1 275 ? -16.307 -12.459 11.489 1.00 92.44 275 ASP A CA 1
ATOM 2207 C C . ASP A 1 275 ? -15.072 -11.570 11.683 1.00 92.44 275 ASP A C 1
ATOM 2209 O O . ASP A 1 275 ? -14.093 -11.628 10.933 1.00 92.44 275 ASP A O 1
ATOM 2213 N N . ALA A 1 276 ? -15.146 -10.664 12.653 1.00 94.38 276 ALA A N 1
ATOM 2214 C CA . ALA A 1 276 ? -14.176 -9.602 12.834 1.00 94.38 276 ALA A CA 1
ATOM 2215 C C . ALA A 1 276 ? -13.139 -9.921 13.916 1.00 94.38 276 ALA A C 1
ATOM 2217 O O . ALA A 1 276 ? -13.438 -10.461 14.977 1.00 94.38 276 ALA A O 1
ATOM 2218 N N . ASN A 1 277 ? -11.908 -9.477 13.686 1.00 94.56 277 ASN A N 1
ATOM 2219 C CA . ASN A 1 277 ? -10.912 -9.297 14.728 1.00 94.56 277 ASN A CA 1
ATOM 2220 C C . ASN A 1 277 ? -10.973 -7.851 15.219 1.00 94.56 277 ASN A C 1
ATOM 2222 O O . ASN A 1 277 ? -10.801 -6.919 14.431 1.00 94.56 277 ASN A O 1
ATOM 2226 N N . ILE A 1 278 ? -11.164 -7.667 16.520 1.00 95.31 278 ILE A N 1
ATOM 2227 C CA . ILE A 1 278 ? -11.054 -6.377 17.194 1.00 95.31 278 ILE A CA 1
ATOM 2228 C C . ILE A 1 278 ? -9.689 -6.336 17.875 1.00 95.31 278 ILE A C 1
ATOM 2230 O O . ILE A 1 278 ? -9.372 -7.198 18.691 1.00 95.31 278 ILE A O 1
ATOM 2234 N N . THR A 1 279 ? -8.877 -5.341 17.540 1.00 96.75 279 THR A N 1
ATOM 2235 C CA . THR A 1 279 ? -7.525 -5.159 18.072 1.00 96.75 279 THR A CA 1
ATOM 2236 C C . THR A 1 279 ? -7.380 -3.765 18.661 1.00 96.75 279 THR A C 1
ATOM 2238 O O . THR A 1 279 ? -7.691 -2.769 18.009 1.00 96.75 279 THR A O 1
ATOM 2241 N N . LEU A 1 280 ? -6.877 -3.688 19.889 1.00 96.50 280 LEU A N 1
ATOM 2242 C CA . LEU A 1 280 ? -6.480 -2.445 20.531 1.00 96.50 280 LEU A CA 1
ATOM 2243 C C . LEU A 1 280 ? -4.960 -2.305 20.449 1.00 96.50 280 LEU A C 1
ATOM 2245 O O . LEU A 1 280 ? -4.214 -3.141 20.965 1.00 96.50 280 LEU A O 1
ATOM 2249 N N . LEU A 1 281 ? -4.515 -1.230 19.814 1.00 97.31 281 LEU A N 1
ATOM 2250 C CA . LEU A 1 281 ? -3.114 -0.896 19.605 1.00 97.31 281 LEU A CA 1
ATOM 2251 C C . LEU A 1 281 ? -2.750 0.297 20.484 1.00 97.31 281 LEU A C 1
ATOM 2253 O O . LEU A 1 281 ? -3.505 1.268 20.531 1.00 97.31 281 LEU A O 1
ATOM 2257 N N . GLN A 1 282 ? -1.605 0.242 21.160 1.00 96.62 282 GLN A N 1
ATOM 2258 C CA . GLN A 1 282 ? -1.064 1.369 21.917 1.00 96.62 282 GLN A CA 1
ATOM 2259 C C . GLN A 1 282 ? 0.247 1.830 21.302 1.00 96.62 282 GLN A C 1
ATOM 2261 O O . GLN A 1 282 ? 1.183 1.044 21.160 1.00 96.62 282 GLN A O 1
ATOM 2266 N N . ASN A 1 283 ? 0.317 3.119 21.000 1.00 95.94 283 ASN A N 1
ATOM 2267 C CA . ASN A 1 283 ? 1.535 3.780 20.589 1.00 95.94 283 ASN A CA 1
ATOM 2268 C C . ASN A 1 283 ? 2.534 3.823 21.758 1.00 95.94 283 ASN A C 1
ATOM 2270 O O . ASN A 1 283 ? 2.213 4.355 22.819 1.00 95.94 283 ASN A O 1
ATOM 2274 N N . THR A 1 284 ? 3.730 3.271 21.575 1.00 94.38 284 THR A N 1
ATOM 2275 C CA . THR A 1 284 ? 4.747 3.109 22.625 1.00 94.38 284 THR A CA 1
ATOM 2276 C C . THR A 1 284 ? 5.462 4.411 22.984 1.00 94.38 284 THR A C 1
ATOM 2278 O O . THR A 1 284 ? 6.079 4.485 24.041 1.00 94.38 284 THR A O 1
ATOM 2281 N N . VAL A 1 285 ? 5.354 5.443 22.141 1.00 94.56 285 VAL A N 1
ATOM 2282 C CA . VAL A 1 285 ? 5.979 6.758 22.353 1.00 94.56 285 VAL A CA 1
ATOM 2283 C C . VAL A 1 285 ? 4.994 7.738 22.989 1.00 94.56 285 VAL A C 1
ATOM 2285 O O . VAL A 1 285 ? 5.298 8.402 23.973 1.00 94.56 285 VAL A O 1
ATOM 2288 N N . THR A 1 286 ? 3.785 7.828 22.436 1.00 94.00 286 THR A N 1
ATOM 2289 C CA . THR A 1 286 ? 2.764 8.813 22.834 1.00 94.00 286 THR A CA 1
ATOM 2290 C C . THR A 1 286 ? 1.737 8.264 23.825 1.00 94.00 286 THR A C 1
ATOM 2292 O O . THR A 1 286 ? 0.877 9.013 24.289 1.00 94.00 286 THR A O 1
ATOM 2295 N N . ASN A 1 287 ? 1.770 6.957 24.112 1.00 92.00 287 ASN A N 1
ATOM 2296 C CA . ASN A 1 287 ? 0.777 6.223 24.906 1.00 92.00 287 ASN A CA 1
ATOM 2297 C C . ASN A 1 287 ? -0.669 6.315 24.386 1.00 92.00 287 ASN A C 1
ATOM 2299 O O . ASN A 1 287 ? -1.600 5.905 25.080 1.00 92.00 287 ASN A O 1
ATOM 2303 N N . ARG A 1 288 ? -0.878 6.813 23.160 1.00 94.25 288 ARG A N 1
ATOM 2304 C CA . ARG A 1 288 ? -2.202 6.905 22.533 1.00 94.25 288 ARG A CA 1
ATOM 2305 C C . ARG A 1 288 ? -2.678 5.561 22.029 1.00 94.25 288 ARG A C 1
ATOM 2307 O O . ARG A 1 288 ? -1.884 4.742 21.575 1.00 94.25 288 ARG A O 1
ATOM 2314 N N . PHE A 1 289 ? -3.990 5.372 22.051 1.00 95.69 289 PHE A N 1
ATOM 2315 C CA . PHE A 1 289 ? -4.608 4.129 21.623 1.00 95.69 289 PHE A CA 1
ATOM 2316 C C . PHE A 1 289 ? -5.325 4.273 20.285 1.00 95.69 289 PHE A C 1
ATOM 2318 O O . PHE A 1 289 ? -5.854 5.331 19.933 1.00 95.69 289 PHE A O 1
ATOM 2325 N N . ARG A 1 290 ? -5.365 3.169 19.547 1.00 96.38 290 ARG A N 1
ATOM 2326 C CA . ARG A 1 290 ? -6.099 3.021 18.298 1.00 96.38 290 ARG A CA 1
ATOM 2327 C C . ARG A 1 290 ? -6.829 1.689 18.309 1.00 96.38 290 ARG A C 1
ATOM 2329 O O . ARG A 1 290 ? -6.234 0.649 18.575 1.00 96.38 290 ARG A O 1
ATOM 2336 N N . LEU A 1 291 ? -8.119 1.731 18.017 1.00 96.12 291 LEU A N 1
ATOM 2337 C CA . LEU A 1 291 ? -8.939 0.550 17.817 1.00 96.12 291 LEU A CA 1
ATOM 2338 C C . LEU A 1 291 ? -8.958 0.198 16.332 1.00 96.12 291 LEU A C 1
ATOM 2340 O O . LEU A 1 291 ? -9.151 1.072 15.484 1.00 96.12 291 LEU A O 1
ATOM 2344 N N . VAL A 1 292 ? -8.777 -1.078 16.022 1.00 97.00 292 VAL A N 1
ATOM 2345 C CA . VAL A 1 292 ? -8.902 -1.620 14.671 1.00 97.00 292 VAL A CA 1
ATOM 2346 C C . VAL A 1 292 ? -9.884 -2.778 14.703 1.00 97.00 292 VAL A C 1
ATOM 2348 O O . VAL A 1 292 ? -9.673 -3.747 15.424 1.00 97.00 292 VAL A O 1
ATOM 2351 N N . VAL A 1 293 ? -10.946 -2.687 13.912 1.00 96.31 293 VAL A N 1
ATOM 2352 C CA . VAL A 1 293 ? -11.868 -3.791 13.646 1.00 96.31 293 VAL A CA 1
ATOM 2353 C C . VAL A 1 293 ? -11.661 -4.221 12.208 1.00 96.31 293 VAL A C 1
ATOM 2355 O O . VAL A 1 293 ? -11.712 -3.396 11.299 1.00 96.31 293 VAL A O 1
ATOM 2358 N N . GLN A 1 294 ? -11.425 -5.505 11.990 1.00 95.19 294 GLN A N 1
ATOM 2359 C CA . GLN A 1 294 ? -11.127 -6.029 10.668 1.00 95.19 294 GLN A CA 1
ATOM 2360 C C . GLN A 1 294 ? -11.873 -7.336 10.438 1.00 95.19 294 GLN A C 1
ATOM 2362 O O . GLN A 1 294 ? -11.687 -8.282 11.196 1.00 95.19 294 GLN A O 1
ATOM 2367 N N . SER A 1 295 ? -12.647 -7.420 9.359 1.00 93.38 295 SER A N 1
ATOM 2368 C CA . SER A 1 295 ? -13.178 -8.702 8.868 1.00 93.38 295 SER A CA 1
ATOM 2369 C C . SER A 1 295 ? -12.057 -9.725 8.656 1.00 93.38 295 SER A C 1
ATOM 2371 O O . SER A 1 295 ? -10.932 -9.367 8.279 1.00 93.38 295 SER A O 1
ATOM 2373 N N . ARG A 1 296 ? -12.365 -11.009 8.843 1.00 87.56 296 ARG A N 1
ATOM 2374 C CA . ARG A 1 296 ? -11.435 -12.120 8.604 1.00 87.56 296 ARG A CA 1
ATOM 2375 C C . ARG A 1 296 ? -10.903 -12.128 7.173 1.00 87.56 296 ARG A C 1
ATOM 2377 O O . ARG A 1 296 ? -9.715 -12.356 6.983 1.00 87.56 296 ARG A O 1
ATOM 2384 N N . SER A 1 297 ? -11.750 -11.793 6.199 1.00 83.88 297 SER A N 1
ATOM 2385 C CA . SER A 1 297 ? -11.353 -11.652 4.793 1.00 83.88 297 SER A CA 1
ATOM 2386 C C . SER A 1 297 ? -10.443 -10.445 4.529 1.00 83.88 297 SER A C 1
ATOM 2388 O O . SER A 1 297 ? -9.756 -10.390 3.516 1.00 83.88 297 SER A O 1
ATOM 2390 N N . GLY A 1 298 ? -10.418 -9.464 5.436 1.00 86.31 298 GLY A N 1
ATOM 2391 C CA . GLY A 1 298 ? -9.617 -8.248 5.308 1.00 86.31 298 GLY A CA 1
ATOM 2392 C C . GLY A 1 298 ? -10.179 -7.213 4.338 1.00 86.31 298 GLY A C 1
ATOM 2393 O O . GLY A 1 298 ? -9.492 -6.230 4.057 1.00 86.31 298 GLY A O 1
ATOM 2394 N N . TYR A 1 299 ? -11.410 -7.401 3.851 1.00 89.31 299 TYR A N 1
ATOM 2395 C CA . TYR A 1 299 ? -12.055 -6.477 2.914 1.00 89.31 299 TYR A CA 1
ATOM 2396 C C . TYR A 1 299 ? -12.862 -5.373 3.580 1.00 89.31 299 TYR A C 1
ATOM 2398 O O . TYR A 1 299 ? -13.105 -4.373 2.922 1.00 89.31 299 TYR A O 1
ATOM 2406 N N . SER A 1 300 ? -13.207 -5.523 4.859 1.00 94.06 300 SER A N 1
ATOM 2407 C CA . SER A 1 300 ? -13.815 -4.481 5.694 1.00 94.06 300 SER A CA 1
ATOM 2408 C C . SER A 1 300 ? -12.923 -4.175 6.893 1.00 94.06 300 SER A C 1
ATOM 2410 O O . SER A 1 300 ? -12.543 -5.092 7.633 1.00 94.06 300 SER A O 1
ATOM 2412 N N . ILE A 1 301 ? -12.589 -2.898 7.069 1.00 95.94 301 ILE A N 1
ATOM 2413 C CA . ILE A 1 301 ? -11.704 -2.355 8.100 1.00 95.94 301 ILE A CA 1
ATOM 2414 C C . ILE A 1 301 ? -12.356 -1.103 8.689 1.00 95.94 301 ILE A C 1
ATOM 2416 O O . ILE A 1 301 ? -12.802 -0.217 7.963 1.00 95.94 301 ILE A O 1
ATOM 2420 N N . LEU A 1 302 ? -12.333 -0.993 10.009 1.00 96.50 302 LEU A N 1
ATOM 2421 C CA . LEU A 1 302 ? -12.635 0.222 10.749 1.00 96.50 302 LEU A CA 1
ATOM 2422 C C . LEU A 1 302 ? -11.434 0.538 11.639 1.00 96.50 302 LEU A C 1
ATOM 2424 O O . LEU A 1 302 ? -11.045 -0.287 12.463 1.00 96.50 302 LEU A O 1
ATOM 2428 N N . SER A 1 303 ? -10.835 1.717 11.486 1.00 96.94 303 SER A N 1
ATOM 2429 C CA . SER A 1 303 ? -9.720 2.166 12.322 1.00 96.94 303 SER A CA 1
ATOM 2430 C C . SER A 1 303 ? -10.050 3.493 12.990 1.00 96.94 303 SER A C 1
ATOM 2432 O O . SER A 1 303 ? -10.312 4.481 12.313 1.00 96.94 303 SER A O 1
ATOM 2434 N N . GLN A 1 304 ? -10.023 3.520 14.319 1.00 95.50 304 GLN A N 1
ATOM 2435 C CA . GLN A 1 304 ? -10.465 4.637 15.152 1.00 95.50 304 GLN A CA 1
ATOM 2436 C C . GLN A 1 304 ? -9.355 5.014 16.126 1.00 95.50 304 GLN A C 1
ATOM 2438 O O . GLN A 1 304 ? -8.934 4.194 16.943 1.00 95.50 304 GLN A O 1
ATOM 2443 N N . LYS A 1 305 ? -8.890 6.265 16.077 1.00 95.94 305 LYS A N 1
ATOM 2444 C CA . LYS A 1 305 ? -8.067 6.811 17.166 1.00 95.94 305 LYS A CA 1
ATOM 2445 C C . LYS A 1 305 ? -8.938 6.936 18.414 1.00 95.94 305 LYS A C 1
ATOM 2447 O O . LYS A 1 305 ? -10.080 7.366 18.300 1.00 95.94 305 LYS A O 1
ATOM 2452 N N . LEU A 1 306 ? -8.428 6.570 19.581 1.00 94.31 306 LEU A N 1
ATOM 2453 C CA . LEU A 1 306 ? -9.151 6.760 20.837 1.00 94.31 306 LEU A CA 1
ATOM 2454 C C . LEU A 1 306 ? -8.751 8.095 21.464 1.00 94.31 306 LEU A C 1
ATOM 2456 O O . LEU A 1 306 ? -7.587 8.502 21.376 1.00 94.31 306 LEU A O 1
ATOM 2460 N N . SER A 1 307 ? -9.716 8.776 22.079 1.00 91.88 307 SER A N 1
ATOM 2461 C CA . SER A 1 307 ? -9.449 9.995 22.836 1.00 91.88 307 SER A CA 1
ATOM 2462 C C . SER A 1 307 ? -8.587 9.694 24.071 1.00 91.88 307 SER A C 1
ATOM 2464 O O . SER A 1 307 ? -8.493 8.554 24.528 1.00 91.88 307 SER A O 1
ATOM 2466 N N . GLU A 1 308 ? -7.941 10.720 24.628 1.00 89.69 308 GLU A N 1
ATOM 2467 C CA . GLU A 1 308 ? -7.102 10.583 25.838 1.00 89.69 308 GLU A CA 1
ATOM 2468 C C . GLU A 1 308 ? -7.881 10.046 27.027 1.00 89.69 308 GLU A C 1
ATOM 2470 O O . GLU A 1 308 ? -7.413 9.186 27.767 1.00 89.69 308 GLU A O 1
ATOM 2475 N N . ASP A 1 309 ? -9.099 10.546 27.171 1.00 89.56 309 ASP A N 1
ATOM 2476 C CA . ASP A 1 309 ? -10.013 10.238 28.254 1.00 89.56 309 ASP A CA 1
ATOM 2477 C C . ASP A 1 309 ? -10.822 8.957 28.008 1.00 89.56 309 ASP A C 1
ATOM 2479 O O . ASP A 1 309 ? -11.707 8.650 28.802 1.00 89.56 309 ASP A O 1
ATOM 2483 N N . PHE A 1 310 ? -10.533 8.182 26.952 1.00 91.25 310 PHE A N 1
ATOM 2484 C CA . PHE A 1 310 ? -11.315 7.004 26.563 1.00 91.25 310 PHE A CA 1
ATOM 2485 C C . PHE A 1 310 ? -11.559 6.040 27.734 1.00 91.25 310 PHE A C 1
ATOM 2487 O O . PHE A 1 310 ? -12.707 5.730 28.065 1.00 91.25 310 PHE A O 1
ATOM 2494 N N . PHE A 1 311 ? -10.482 5.588 28.387 1.00 90.50 311 PHE A N 1
ATOM 2495 C CA . PHE A 1 311 ? -10.568 4.647 29.508 1.00 90.50 311 PHE A CA 1
ATOM 2496 C C . PHE A 1 311 ? -11.110 5.304 30.774 1.00 90.50 311 PHE A C 1
ATOM 2498 O O . PHE A 1 311 ? -11.822 4.658 31.538 1.00 90.50 311 PHE A O 1
ATOM 2505 N N . GLN A 1 312 ? -10.828 6.593 30.978 1.00 90.38 312 GLN A N 1
ATOM 2506 C CA . GLN A 1 312 ? -11.352 7.344 32.114 1.00 90.38 312 GLN A CA 1
ATOM 2507 C C . GLN A 1 312 ? -12.876 7.488 32.021 1.00 90.38 312 GLN A C 1
ATOM 2509 O O . GLN A 1 312 ? -13.576 7.230 32.998 1.00 90.38 312 GLN A O 1
ATOM 2514 N N . MET A 1 313 ? -13.411 7.855 30.855 1.00 89.25 313 MET A N 1
ATOM 2515 C CA . MET A 1 313 ? -14.853 7.942 30.621 1.00 89.25 313 MET A CA 1
ATOM 2516 C C . MET A 1 313 ? -15.520 6.568 30.700 1.00 89.25 313 MET A C 1
ATOM 2518 O O . MET A 1 313 ? -16.578 6.444 31.317 1.00 89.25 313 MET A O 1
ATOM 2522 N N . LEU A 1 314 ? -14.881 5.523 30.162 1.00 88.94 314 LEU A N 1
ATOM 2523 C CA . LEU A 1 314 ? -15.372 4.155 30.309 1.00 88.94 314 LEU A CA 1
ATOM 2524 C C . LEU A 1 314 ? -15.467 3.749 31.788 1.00 88.94 314 LEU A C 1
ATOM 2526 O O . LEU A 1 314 ? -16.507 3.257 32.211 1.00 88.94 314 LEU A O 1
ATOM 2530 N N . ALA A 1 315 ? -14.429 4.009 32.584 1.00 90.94 315 ALA A N 1
ATOM 2531 C CA . ALA A 1 315 ? -14.400 3.649 33.999 1.00 90.94 315 ALA A CA 1
ATOM 2532 C C . ALA A 1 315 ? -15.374 4.475 34.857 1.00 90.94 315 ALA A C 1
ATOM 2534 O O . ALA A 1 315 ? -16.008 3.939 35.759 1.00 90.94 315 ALA A O 1
ATOM 2535 N N . THR A 1 316 ? -15.504 5.777 34.588 1.00 92.44 316 THR A N 1
ATOM 2536 C CA . THR A 1 316 ? -16.290 6.696 35.435 1.00 92.44 316 THR A CA 1
ATOM 2537 C C . THR A 1 316 ? -17.759 6.800 35.034 1.00 92.44 316 THR A C 1
ATOM 2539 O O . THR A 1 316 ? -18.610 7.033 35.888 1.00 92.44 316 THR A O 1
ATOM 2542 N N . ARG A 1 317 ? -18.075 6.653 33.742 1.00 88.56 317 ARG A N 1
ATOM 2543 C CA . ARG A 1 317 ? -19.429 6.838 33.189 1.00 88.56 317 ARG A CA 1
ATOM 2544 C C . ARG A 1 317 ? -20.003 5.576 32.549 1.00 88.56 317 ARG A C 1
ATOM 2546 O O . ARG A 1 317 ? -21.124 5.618 32.046 1.00 88.56 317 ARG A O 1
ATOM 2553 N N . GLY A 1 318 ? -19.235 4.485 32.487 1.00 86.19 318 GLY A N 1
ATOM 2554 C CA . GLY A 1 318 ? -19.619 3.267 31.765 1.00 86.19 318 GLY A CA 1
ATOM 2555 C C . GLY A 1 318 ? -19.732 3.461 30.249 1.00 86.19 318 GLY A C 1
ATOM 2556 O O . GLY A 1 318 ? -20.288 2.608 29.562 1.00 86.19 318 GLY A O 1
ATOM 2557 N N . ARG A 1 319 ? -19.260 4.597 29.714 1.00 85.38 319 ARG A N 1
ATOM 2558 C CA . ARG A 1 319 ? -19.400 4.972 28.302 1.00 85.38 319 ARG A CA 1
ATOM 2559 C C . ARG A 1 319 ? -18.069 5.507 27.772 1.00 85.38 319 ARG A C 1
ATOM 2561 O O . ARG A 1 319 ? -17.627 6.550 28.250 1.00 85.38 319 ARG A O 1
ATOM 2568 N N . PRO A 1 320 ? -17.430 4.828 26.806 1.00 88.06 320 PRO A N 1
ATOM 2569 C CA . PRO A 1 320 ? -16.194 5.313 26.210 1.00 88.06 320 PRO A CA 1
ATOM 2570 C C . PRO A 1 320 ? -16.426 6.550 25.336 1.00 88.06 320 PRO A C 1
ATOM 2572 O O . PRO A 1 320 ? -17.491 6.711 24.738 1.00 88.06 320 PRO A O 1
ATOM 2575 N N . ASN A 1 321 ? -15.400 7.392 25.212 1.00 87.75 321 ASN A N 1
ATOM 2576 C CA . ASN A 1 321 ? -15.405 8.532 24.301 1.00 87.75 321 ASN A CA 1
ATOM 2577 C C . ASN A 1 321 ? -14.729 8.173 22.969 1.00 87.75 321 ASN A C 1
ATOM 2579 O O . ASN A 1 321 ? -13.510 8.091 22.868 1.00 87.75 321 ASN A O 1
ATOM 2583 N N . TYR A 1 322 ? -15.528 7.972 21.927 1.00 88.06 322 TYR A N 1
ATOM 2584 C CA . TYR A 1 322 ? -15.036 7.654 20.584 1.00 88.06 322 TYR A CA 1
ATOM 2585 C C . TYR A 1 322 ? -14.870 8.893 19.684 1.00 88.06 322 TYR A C 1
ATOM 2587 O O . TYR A 1 322 ? -14.576 8.745 18.499 1.00 88.06 322 TYR A O 1
ATOM 2595 N N . ASN A 1 323 ? -15.037 10.112 20.221 1.00 88.38 323 ASN A N 1
ATOM 2596 C CA . ASN A 1 323 ? -15.024 11.364 19.457 1.00 88.38 323 ASN A CA 1
ATOM 2597 C C . ASN A 1 323 ? -13.607 11.738 18.990 1.00 88.38 323 ASN A C 1
ATOM 2599 O O . ASN A 1 323 ? -12.931 12.607 19.541 1.00 88.38 323 ASN A O 1
ATOM 2603 N N . SER A 1 324 ? -13.120 11.017 17.996 1.00 92.62 324 SER A N 1
ATOM 2604 C CA . SER A 1 324 ? -11.790 11.151 17.417 1.00 92.62 324 SER A CA 1
ATOM 2605 C C . SER A 1 324 ? -11.814 10.635 15.984 1.00 92.62 324 SER A C 1
ATOM 2607 O O . SER A 1 324 ? -12.747 9.951 15.579 1.00 92.62 324 SER A O 1
ATOM 2609 N N . LEU A 1 325 ? -10.790 10.948 15.199 1.00 95.00 325 LEU A N 1
ATOM 2610 C CA . LEU A 1 325 ? -10.733 10.562 13.791 1.00 95.00 325 LEU A CA 1
ATOM 2611 C C . LEU A 1 325 ? -10.869 9.042 13.596 1.00 95.00 325 LEU A C 1
ATOM 2613 O O . LEU A 1 325 ? -10.142 8.260 14.223 1.00 95.00 325 LEU A O 1
ATOM 2617 N N . SER A 1 326 ? -11.736 8.644 12.664 1.00 95.81 326 SER A N 1
ATOM 2618 C CA . SER A 1 326 ? -11.817 7.266 12.182 1.00 95.81 326 SER A CA 1
ATOM 2619 C C . SER A 1 326 ? -11.880 7.159 10.672 1.00 95.81 326 SER A C 1
ATOM 2621 O O . SER A 1 326 ? -12.319 8.077 9.979 1.00 95.81 326 SER A O 1
ATOM 2623 N N . TYR A 1 327 ? -11.457 5.995 10.200 1.00 97.06 327 TYR A N 1
ATOM 2624 C CA . TYR A 1 327 ? -11.522 5.587 8.814 1.00 97.06 327 TYR A CA 1
ATOM 2625 C C . TYR A 1 327 ? -12.274 4.274 8.697 1.00 97.06 327 TYR A C 1
ATOM 2627 O O . TYR A 1 327 ? -12.000 3.317 9.423 1.00 97.06 327 TYR A O 1
ATOM 2635 N N . GLU A 1 328 ? -13.185 4.233 7.740 1.00 96.00 328 GLU A N 1
ATOM 2636 C CA . GLU A 1 328 ? -13.839 3.023 7.273 1.00 96.00 328 GLU A CA 1
ATOM 2637 C C . GLU A 1 328 ? -13.310 2.704 5.878 1.00 96.00 328 GLU A C 1
ATOM 2639 O O . GLU A 1 328 ? -13.276 3.568 5.000 1.00 96.00 328 GLU A O 1
ATOM 2644 N N . VAL A 1 329 ? -12.914 1.454 5.672 1.00 95.69 329 VAL A N 1
ATOM 2645 C CA . VAL A 1 329 ? -12.536 0.923 4.367 1.00 95.69 329 VAL A CA 1
ATOM 2646 C C . VAL A 1 329 ? -13.346 -0.336 4.126 1.00 95.69 329 VAL A C 1
ATOM 2648 O O . VAL A 1 329 ? -13.290 -1.254 4.939 1.00 95.69 329 VAL A O 1
ATOM 2651 N N . HIS A 1 330 ? -14.062 -0.404 3.010 1.00 93.88 330 HIS A N 1
ATOM 2652 C CA . HIS A 1 330 ? -14.711 -1.636 2.573 1.00 93.88 330 HIS A CA 1
ATOM 2653 C C . HIS A 1 330 ? -14.596 -1.830 1.058 1.00 93.88 330 HIS A C 1
ATOM 2655 O O . HIS A 1 330 ? -14.278 -0.893 0.321 1.00 93.88 330 HIS A O 1
ATOM 2661 N N . MET A 1 331 ? -14.833 -3.052 0.589 1.00 92.12 331 MET A N 1
ATOM 2662 C CA . MET A 1 331 ? -15.025 -3.349 -0.832 1.00 92.12 331 MET A CA 1
ATOM 2663 C C . MET A 1 331 ? -16.519 -3.441 -1.130 1.00 92.12 331 MET A C 1
ATOM 2665 O O . MET A 1 331 ? -17.249 -4.099 -0.391 1.00 92.12 331 MET A O 1
ATOM 2669 N N . ASP A 1 332 ? -16.968 -2.789 -2.200 1.00 88.75 332 ASP A N 1
ATOM 2670 C CA . ASP A 1 332 ? -18.325 -2.971 -2.713 1.00 88.75 332 ASP A CA 1
ATOM 2671 C C . ASP A 1 332 ? -18.475 -4.304 -3.472 1.00 88.75 332 ASP A C 1
ATOM 2673 O O . ASP A 1 332 ? -17.509 -5.043 -3.692 1.00 88.75 332 ASP A O 1
ATOM 2677 N N . GLU A 1 333 ? -19.697 -4.611 -3.907 1.00 83.31 333 GLU A N 1
ATOM 2678 C CA . GLU A 1 333 ? -20.025 -5.849 -4.629 1.00 83.31 333 GLU A CA 1
ATOM 2679 C C . GLU A 1 333 ? -19.235 -6.031 -5.938 1.00 83.31 333 GLU A C 1
ATOM 2681 O O . GLU A 1 333 ? -19.063 -7.155 -6.407 1.00 83.31 333 GLU A O 1
ATOM 2686 N N . LYS A 1 334 ? -18.718 -4.941 -6.522 1.00 82.31 334 LYS A N 1
ATOM 2687 C CA . LYS A 1 334 ? -17.923 -4.945 -7.761 1.00 82.31 334 LYS A CA 1
ATOM 2688 C C . LYS A 1 334 ? -16.417 -5.062 -7.496 1.00 82.31 334 LYS A C 1
ATOM 2690 O O . LYS A 1 334 ? -15.618 -4.966 -8.437 1.00 82.31 334 LYS A O 1
ATOM 2695 N N . GLY A 1 335 ? -16.020 -5.226 -6.233 1.00 84.50 335 GLY A N 1
ATOM 2696 C CA . GLY A 1 335 ? -14.626 -5.240 -5.800 1.00 84.50 335 GLY A CA 1
ATOM 2697 C C . GLY A 1 335 ? -13.971 -3.860 -5.835 1.00 84.50 335 GLY A C 1
ATOM 2698 O O . GLY A 1 335 ? -12.748 -3.757 -5.961 1.00 84.50 335 GLY A O 1
ATOM 2699 N N . THR A 1 336 ? -14.767 -2.792 -5.773 1.00 90.50 336 THR A N 1
ATOM 2700 C CA . THR A 1 336 ? -14.278 -1.416 -5.715 1.00 90.50 336 THR A CA 1
ATOM 2701 C C . THR A 1 336 ? -14.103 -0.997 -4.267 1.00 90.50 336 THR A C 1
ATOM 2703 O O . THR A 1 336 ? -15.019 -1.095 -3.455 1.00 90.50 336 THR A O 1
ATOM 2706 N N . ARG A 1 337 ? -12.927 -0.468 -3.943 1.00 92.81 337 ARG A N 1
ATOM 2707 C CA . ARG A 1 337 ? -12.641 0.086 -2.627 1.00 92.81 337 ARG A CA 1
ATOM 2708 C C . ARG A 1 337 ? -13.420 1.377 -2.401 1.00 92.81 337 ARG A C 1
ATOM 2710 O O . ARG A 1 337 ? -13.349 2.318 -3.198 1.00 92.81 337 ARG A O 1
ATOM 2717 N N . VAL A 1 338 ? -14.045 1.447 -1.236 1.00 94.19 338 VAL A N 1
ATOM 2718 C CA . VAL A 1 338 ? -14.641 2.641 -0.650 1.00 94.19 338 VAL A CA 1
ATOM 2719 C C . VAL A 1 338 ? -13.851 2.990 0.606 1.00 94.19 338 VAL A C 1
ATOM 2721 O O . VAL A 1 338 ? -13.600 2.128 1.444 1.00 94.19 338 VAL A O 1
ATOM 2724 N N . VAL A 1 339 ? -13.437 4.252 0.721 1.00 95.25 339 VAL A N 1
ATOM 2725 C CA . VAL A 1 339 ? -12.778 4.800 1.913 1.00 95.25 339 VAL A CA 1
ATOM 2726 C C . VAL A 1 339 ? -13.606 5.979 2.394 1.00 95.25 339 VAL A C 1
ATOM 2728 O O . VAL A 1 339 ? -13.918 6.869 1.602 1.00 95.25 339 VAL A O 1
ATOM 2731 N N . ARG A 1 340 ? -13.976 5.984 3.673 1.00 95.50 340 ARG A N 1
ATOM 2732 C CA . ARG A 1 340 ? -14.707 7.082 4.308 1.00 95.50 340 ARG A CA 1
ATOM 2733 C C . ARG A 1 340 ? -13.941 7.573 5.520 1.00 95.50 340 ARG A C 1
ATOM 2735 O O . ARG A 1 340 ? -13.456 6.780 6.324 1.00 95.50 340 ARG A O 1
ATOM 2742 N N . GLU A 1 341 ? -13.850 8.889 5.632 1.00 95.62 341 GLU A N 1
ATOM 2743 C CA . GLU A 1 341 ? -13.275 9.568 6.781 1.00 95.62 341 GLU A CA 1
ATOM 2744 C C . GLU A 1 341 ? -14.389 10.127 7.657 1.00 95.62 341 GLU A C 1
ATOM 2746 O O . GLU A 1 341 ? -15.335 10.748 7.170 1.00 95.62 341 GLU A O 1
ATOM 2751 N N . TYR A 1 342 ? -14.244 9.942 8.963 1.00 94.06 342 TYR A N 1
ATOM 2752 C CA . TYR A 1 342 ? -15.157 10.491 9.943 1.00 94.06 342 TYR A CA 1
ATOM 2753 C C . TYR A 1 342 ? -14.376 11.241 11.025 1.00 94.06 342 TYR A C 1
ATOM 2755 O O . TYR A 1 342 ? -13.852 10.613 11.955 1.00 94.06 342 TYR A O 1
ATOM 2763 N N . PRO A 1 343 ? -14.326 12.584 10.957 1.00 92.94 343 PRO A N 1
ATOM 2764 C CA . PRO A 1 343 ? -13.537 13.397 11.885 1.00 92.94 343 PRO A CA 1
ATOM 2765 C C . PRO A 1 343 ? -13.923 13.224 13.360 1.00 92.94 343 PRO A C 1
ATOM 2767 O O . PRO A 1 343 ? -13.074 13.332 14.240 1.00 92.94 343 PRO A O 1
ATOM 2770 N N . LYS A 1 344 ? -15.202 12.927 13.625 1.00 90.62 344 LYS A N 1
ATOM 2771 C CA . LYS A 1 344 ? -15.765 12.724 14.972 1.00 90.62 344 LYS A CA 1
ATOM 2772 C C . LYS A 1 344 ? -15.934 11.253 15.359 1.00 90.62 344 LYS A C 1
ATOM 2774 O O . LYS A 1 3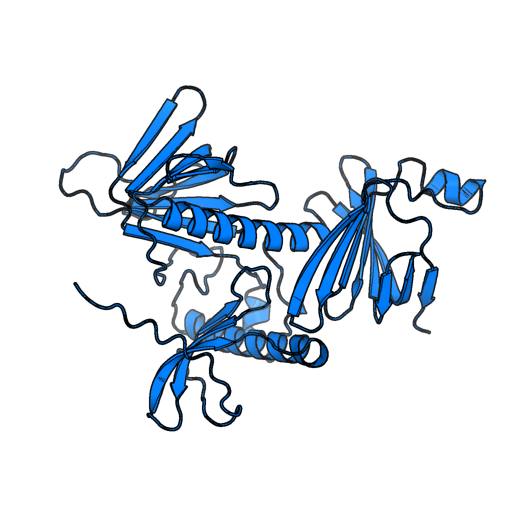44 ? -16.604 10.960 16.342 1.00 90.62 344 LYS A O 1
ATOM 2779 N N . GLY A 1 345 ? -15.373 10.334 14.579 1.00 90.38 345 GLY A N 1
ATOM 2780 C CA . GLY A 1 345 ? -15.437 8.915 14.907 1.00 90.38 345 GLY A CA 1
ATOM 2781 C C . GLY A 1 345 ? -16.834 8.325 14.764 1.00 90.38 345 GLY A C 1
ATOM 2782 O O . GLY A 1 345 ? -17.711 8.917 14.116 1.00 90.38 345 GLY A O 1
ATOM 2783 N N . PHE A 1 346 ? -17.013 7.153 15.362 1.00 89.19 346 PHE A N 1
ATOM 2784 C CA . PHE A 1 346 ? -18.324 6.566 15.637 1.00 89.19 346 PHE A CA 1
ATOM 2785 C C . PHE A 1 346 ? -18.755 6.827 17.087 1.00 89.19 346 PHE A C 1
ATOM 2787 O O . PHE A 1 346 ? -17.965 7.303 17.892 1.00 89.19 346 PHE A O 1
ATOM 2794 N N . SER A 1 347 ? -20.010 6.553 17.430 1.00 85.50 347 SER A N 1
ATOM 2795 C CA . SER A 1 347 ? -20.563 6.849 18.762 1.00 85.50 347 SER A CA 1
ATOM 2796 C C . SER A 1 347 ? -20.527 5.662 19.724 1.00 85.50 347 SER A C 1
ATOM 2798 O O . SER A 1 347 ? -20.415 5.848 20.936 1.00 85.50 347 SER A O 1
ATOM 2800 N N . HIS A 1 348 ? -20.619 4.444 19.194 1.00 86.25 348 HIS A N 1
ATOM 2801 C CA . HIS A 1 348 ? -20.600 3.213 19.971 1.00 86.25 348 HIS A CA 1
ATOM 2802 C C . HIS A 1 348 ? -20.065 2.042 19.146 1.00 86.25 348 HIS A C 1
ATOM 2804 O O . HIS A 1 348 ? -20.069 2.065 17.916 1.00 86.25 348 HIS A O 1
ATOM 2810 N N . LEU A 1 349 ? -19.627 1.001 19.850 1.00 89.69 349 LEU A N 1
ATOM 2811 C CA . LEU A 1 349 ? -19.218 -0.266 19.267 1.00 89.69 349 LEU A CA 1
ATOM 2812 C C . LEU A 1 349 ? -19.851 -1.400 20.068 1.00 89.69 349 LEU A C 1
ATOM 2814 O O . LEU A 1 349 ? -19.572 -1.563 21.254 1.00 89.69 349 LEU A O 1
ATOM 2818 N N . VAL A 1 350 ? -20.717 -2.160 19.410 1.00 90.50 350 VAL A N 1
ATOM 2819 C CA . VAL A 1 350 ? -21.388 -3.336 19.965 1.00 90.50 350 VAL A CA 1
ATOM 2820 C C . VAL A 1 350 ? -20.860 -4.553 19.233 1.00 90.50 350 VAL A C 1
ATOM 2822 O O . VAL A 1 350 ? -20.714 -4.528 18.013 1.00 90.50 350 VAL A O 1
ATOM 2825 N N . PHE A 1 351 ? -20.558 -5.623 19.957 1.00 91.56 351 PHE A N 1
ATOM 2826 C CA . PHE A 1 351 ? -20.103 -6.855 19.336 1.00 91.56 351 PHE A CA 1
ATOM 2827 C C . PHE A 1 351 ? -20.613 -8.086 20.069 1.00 91.56 351 PHE A C 1
ATOM 2829 O O . PHE A 1 351 ? -20.933 -8.041 21.255 1.00 91.56 351 PHE A O 1
ATOM 2836 N N . THR A 1 352 ? -20.697 -9.181 19.325 1.00 89.00 352 THR A N 1
ATOM 2837 C CA . THR A 1 352 ? -21.041 -10.510 19.835 1.00 89.00 352 THR A CA 1
ATOM 2838 C C . THR A 1 352 ? -19.803 -11.387 19.750 1.00 89.00 352 THR A C 1
ATOM 2840 O O . THR A 1 352 ? -19.149 -11.442 18.707 1.00 89.00 352 THR A O 1
ATOM 2843 N N . ASN A 1 353 ? -19.444 -12.034 20.855 1.00 75.31 353 ASN A N 1
ATOM 2844 C CA . ASN A 1 353 ? -18.291 -12.927 20.884 1.00 75.31 353 ASN A CA 1
ATOM 2845 C C . ASN A 1 353 ? -18.621 -14.244 20.183 1.00 75.31 353 ASN A C 1
ATOM 2847 O O . ASN A 1 353 ? -19.752 -14.722 20.259 1.00 75.31 353 ASN A O 1
ATOM 2851 N N . HIS A 1 354 ? -17.611 -14.846 19.556 1.00 62.91 354 HIS A N 1
ATOM 2852 C CA . HIS A 1 354 ? -17.641 -16.287 19.331 1.00 62.91 354 HIS A CA 1
ATOM 2853 C C . HIS A 1 354 ? -17.566 -16.965 20.706 1.00 62.91 354 HIS A C 1
ATOM 2855 O O . HIS A 1 354 ? -16.602 -16.734 21.437 1.00 62.91 354 HIS A O 1
ATOM 2861 N N . ILE A 1 355 ? -18.613 -17.710 21.074 1.00 49.72 355 ILE A N 1
ATOM 2862 C CA . ILE A 1 355 ? -18.572 -18.655 22.201 1.00 49.72 355 ILE A CA 1
ATOM 2863 C C . ILE A 1 355 ? -17.738 -19.859 21.780 1.00 49.72 355 ILE A C 1
ATOM 2865 O O . ILE A 1 355 ? -17.952 -20.328 20.636 1.00 49.72 355 ILE A O 1
#

Foldseek 3Di:
DDDPPPPPCPDPDDPPFKADDLPWAKDWAQAQFTKMKIFQIAGNVPRGTDIHIDTQDFPVCVLVVVQVNVLVLLSSLCVCVVVVHAAPSHHDPVDDDHDDDFDAFAFQWKWWADPPDIDIDGAWPGKDKAWDWDADVVCSPPPNGDGPVRIHGDLWIWIKIAGDDDPPPDPPQFRIKIWTHGLPFAWDQDDQQKIKTAQIWMWTAGPVRDIDDTDTTIMMTHHPDNVSSVVVNNSSNSVSVVSVLSVQADADPQKDWPDKAWFQWKDFPVDIAGRWIWTWIAGNPPRWIKIWIAHPSRQWIKIATADPCQVVCCVPVVAGQRQAKMWIWHADRSRGIDIDIDGGGTRDMDTHHDD

Organism: NCBI:txid2010991

Secondary structure (DSSP, 8-state):
--------------GGGEE--TT-EEEEEPSSB-EEEEEEEEETTT--EEEEEEE---HHHHHHHHHHHHHHHHHHHHHHHHTT--BTTB--TTS-----------EEEEEEEETTEEEEEE-EEEEEEEEEEE--HHHHHH-S---GGGSEEEEEEEEEEEEPPPSS--S--EEEEEEEE-TT-PEEEETTTEEEEEEEEEEEEETT-PBPPPEEEEEEEEESSHHHHHHHHHHHHHHHHHHHHHHHHS--TTEEEEEEEEEEEEE-SS-EEEEEEEEEEEETTT--EEEEEEETTSS-EEEEEPPTTHHHHHHHHS-----S-EEEEEE-TTSBEEEEEETT--S--EEEE--

Sequence (355 aa):
MEKMITESAVSTAPALTWRTTDRHFSAKIAGKQRSWLLEKIVNVVTGRPTTVVVKGVPLNAMHHFEDLLARLSVTQTRLMLSHGMSTMLAHVSDQDESNATVIRQHVDSIKFTSGNAHHVRDGIKHIQMLHYRSILLDRLVDDEFLPQSAFEEDKQAEVLVTYKKQDDGRTDDIVRTILHVRWNSPAEFQRGGSVVVKDVNCTGFDSNENSRPTISVDVTFQFALSEDAAQFHREWEAIRMDLFVIHLRYPRKDESVRFKVQAQNVHTERVQICDANITLLQNTVTNRFRLVVQSRSGYSILSQKLSEDFFQMLATRGRPNYNSLSYEVHMDEKGTRVVREYPKGFSHLVFTNHI

Radius of gyration: 22.83 Å; chains: 1; bounding box: 56×52×73 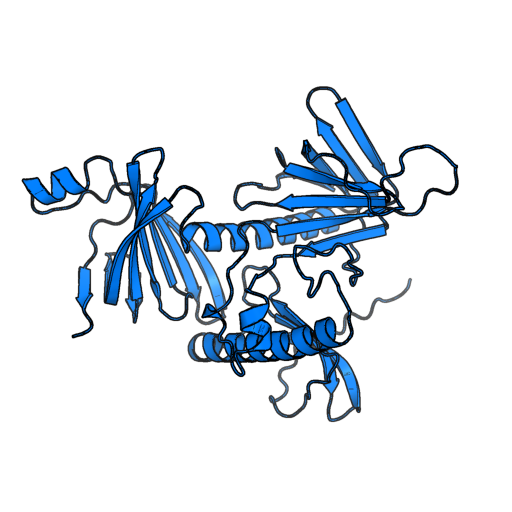Å

pLDDT: mean 82.8, std 16.54, range [20.25, 97.31]